Protein AF-A0A8X7NA66-F1 (afdb_monomer)

Radius of gyration: 28.46 Å; Cα contacts (8 Å, |Δi|>4): 243; chains: 1; bounding box: 72×47×91 Å

Nearest PDB structures (foldseek):
  6r1j-assembly1_J-2  TM=1.596E-01  e=9.592E+00  Aeromonas hydrophila J-1

Foldseek 3Di:
DDDDDDDPPPPPPPPVLLPDDLVVLLDPDQLVPDDPVVNVSNLVNQCVLCLVLLVLLVVLVVPPDPLSVVARDDDQLSVQSNVCVVVVHHDPSNVVVSVVLSCLSSVCPVNLQVLLVVQLVLLVVLLVVLVVCCVVPPFQPQPPPCRVVLVVLSVSLSVNSVLSNPASDSSLVSVVVCCVPVVPDDDPPCDDSDRRCNSSSDSPRSVRSSVVSVVSSVVSVVVCVVRHLVLLVVLLVLVQQCLVCVVPPVSRDDDVVSVVVCVVCPQCVSQVHDRDNDPLSSVLSSCVVVVNDPVVSVVSVD

Solvent-accessible surface area (backbone atoms only — not comparable to full-atom values): 17460 Å² total; per-residue (Å²): 139,82,85,78,80,81,71,89,83,67,82,73,77,61,81,77,80,64,76,72,51,79,67,63,59,49,38,92,65,59,54,88,78,44,58,71,68,60,38,48,52,52,52,49,49,57,48,60,65,33,48,60,55,38,46,51,48,58,54,45,67,70,70,72,45,90,65,33,81,74,69,59,80,74,46,71,54,40,52,39,46,49,53,22,62,77,66,77,45,86,49,73,66,39,56,51,41,50,48,52,51,48,51,50,39,59,72,44,28,72,58,32,38,50,40,34,53,53,36,18,54,50,25,41,50,56,39,51,52,52,52,55,44,49,73,80,53,72,70,65,90,59,48,65,93,52,38,70,61,53,51,49,50,52,52,54,48,49,49,44,26,47,44,46,39,73,43,82,28,58,64,58,59,53,50,58,46,51,44,67,74,68,65,61,78,72,65,98,78,65,80,65,86,73,83,64,47,50,42,37,62,28,45,67,49,29,49,54,50,43,54,51,52,52,50,52,51,49,54,51,50,51,54,50,58,77,39,38,66,62,61,56,53,51,51,50,51,50,54,47,43,43,69,78,26,61,90,37,79,91,68,34,82,86,54,66,69,58,55,50,47,32,69,73,65,32,53,34,60,72,32,62,57,58,68,59,88,45,73,65,46,36,53,53,27,50,41,52,63,70,65,53,53,73,69,62,57,50,63,74,72,108

Sequence (302 aa):
MLRTDPDPKSRHIPADMYDFRLEDIDSPVDPYQLPVQQRWELTRNLIDDVYIQYMLINMGSYDGYEGADMTMEYDELAKTWASDALNEHTSLASVFCAQIFVDINFTLRNTVQRCAADLRVAAARMKASMEARAQIEPGPTNWGVDAADQEEKARLFLRDLTHRATEDDVINVYYRHVRKTTNLYLDKDGHTDEKRTLMLRSPVLCGVVLFRLQFIYRDFSLTVANNWDTLYFNGHLYHLCQLLYGNDPDLRPEWRDVDLLFDLVGKENFFGGRIPETAQDSHVNLLQVMNANAATLHAVRT

Mean predicted aligned error: 11.64 Å

Structure (mmCIF, N/CA/C/O backbone):
data_AF-A0A8X7NA66-F1
#
_entry.id   AF-A0A8X7NA66-F1
#
loop_
_atom_site.group_PDB
_atom_site.id
_atom_site.type_symbol
_atom_site.label_atom_id
_atom_site.label_alt_id
_atom_site.label_comp_id
_atom_site.label_asym_id
_atom_site.label_entity_id
_atom_site.label_seq_id
_atom_site.pdbx_PDB_ins_code
_atom_site.Cartn_x
_atom_site.Cartn_y
_atom_site.Cartn_z
_atom_site.occupancy
_atom_site.B_iso_or_equiv
_atom_site.auth_seq_id
_atom_site.auth_comp_id
_atom_site.auth_asym_id
_atom_site.auth_atom_id
_atom_site.pdbx_PDB_model_num
ATOM 1 N N . MET A 1 1 ? 44.081 22.361 -44.765 1.00 39.44 1 MET A N 1
ATOM 2 C CA . MET A 1 1 ? 42.900 21.488 -44.938 1.00 39.44 1 MET A CA 1
ATOM 3 C C . MET A 1 1 ? 42.242 21.352 -43.576 1.00 39.44 1 MET A C 1
ATOM 5 O O . MET A 1 1 ? 42.692 20.558 -42.765 1.00 39.44 1 MET A O 1
ATOM 9 N N . LEU A 1 2 ? 41.294 22.241 -43.283 1.00 30.55 2 LEU A N 1
ATOM 10 C CA . LEU A 1 2 ? 40.597 22.321 -41.999 1.00 30.55 2 LEU A CA 1
ATOM 11 C C . LEU A 1 2 ? 39.366 21.409 -42.060 1.00 30.55 2 LEU A C 1
ATOM 13 O O . LEU A 1 2 ? 38.551 21.553 -42.969 1.00 30.55 2 LEU A O 1
ATOM 17 N N . ARG A 1 3 ? 39.271 20.456 -41.126 1.00 34.75 3 ARG A N 1
ATOM 18 C CA . ARG A 1 3 ? 38.055 19.675 -40.866 1.00 34.75 3 ARG A CA 1
ATOM 19 C C . ARG A 1 3 ? 37.018 20.615 -40.257 1.00 34.75 3 ARG A C 1
ATOM 21 O O . ARG A 1 3 ? 37.278 21.214 -39.222 1.00 34.75 3 ARG A O 1
ATOM 28 N N . THR A 1 4 ? 35.876 20.742 -40.914 1.00 34.81 4 THR A N 1
ATOM 29 C CA . THR A 1 4 ? 34.668 21.353 -40.360 1.00 34.81 4 THR A CA 1
ATOM 30 C C . THR A 1 4 ? 33.955 20.326 -39.485 1.00 34.81 4 THR A C 1
ATOM 32 O O . THR A 1 4 ? 33.680 19.220 -39.956 1.00 34.81 4 THR A O 1
ATOM 35 N N . ASP A 1 5 ? 33.683 20.683 -38.230 1.00 36.31 5 ASP A N 1
ATOM 36 C CA . ASP A 1 5 ? 32.821 19.919 -37.322 1.00 36.31 5 ASP A CA 1
ATOM 37 C C . ASP A 1 5 ? 31.396 19.780 -37.888 1.00 36.31 5 ASP A C 1
ATOM 39 O O . ASP A 1 5 ? 30.918 20.693 -38.571 1.00 36.31 5 ASP A O 1
ATOM 43 N N . PRO A 1 6 ? 30.696 18.660 -37.624 1.00 38.16 6 PRO A N 1
ATOM 44 C CA . PRO A 1 6 ? 29.314 18.497 -38.046 1.00 38.16 6 PRO A CA 1
ATOM 45 C C . PRO A 1 6 ? 28.368 19.338 -37.173 1.00 38.16 6 PRO A C 1
ATOM 47 O O . PRO A 1 6 ? 28.484 19.382 -35.950 1.00 38.16 6 PRO A O 1
ATOM 50 N N . ASP A 1 7 ? 27.418 19.995 -37.840 1.00 35.62 7 ASP A N 1
ATOM 51 C CA . ASP A 1 7 ? 26.373 20.850 -37.271 1.00 35.62 7 ASP A CA 1
ATOM 52 C C . ASP A 1 7 ? 25.553 20.117 -36.179 1.00 35.62 7 ASP A C 1
ATOM 54 O O . ASP A 1 7 ? 24.964 19.062 -36.458 1.00 35.62 7 ASP A O 1
ATOM 58 N N . PRO A 1 8 ? 25.463 20.661 -34.946 1.00 33.78 8 PRO A N 1
ATOM 59 C CA . PRO A 1 8 ? 24.748 20.043 -33.828 1.00 33.78 8 PRO A CA 1
ATOM 60 C C . PRO A 1 8 ? 23.221 19.968 -34.013 1.00 33.78 8 PRO A C 1
ATOM 62 O O . PRO A 1 8 ? 22.541 19.392 -33.166 1.00 33.78 8 PRO A O 1
ATOM 65 N N . LYS A 1 9 ? 22.657 20.507 -35.104 1.00 36.16 9 LYS A N 1
ATOM 66 C CA . LYS A 1 9 ? 21.203 20.530 -35.356 1.00 36.16 9 LYS A CA 1
ATOM 67 C C . LYS A 1 9 ? 20.651 19.394 -36.226 1.00 36.16 9 LYS A C 1
ATOM 69 O O . LYS A 1 9 ? 19.458 19.389 -36.503 1.00 36.16 9 LYS A O 1
ATOM 74 N N . SER A 1 10 ? 21.464 18.418 -36.636 1.00 34.69 10 SER A N 1
ATOM 75 C CA . SER A 1 10 ? 21.015 17.342 -37.547 1.00 34.69 10 SER A CA 1
ATOM 76 C C . SER A 1 10 ? 20.735 15.980 -36.899 1.00 34.69 10 SER A C 1
ATOM 78 O O . SER A 1 10 ? 20.504 15.003 -37.609 1.00 34.69 10 SER A O 1
ATOM 80 N N . ARG A 1 11 ? 20.673 15.880 -35.565 1.00 35.19 11 ARG A N 1
ATOM 81 C CA . ARG A 1 11 ? 20.175 14.661 -34.901 1.00 35.19 11 ARG A CA 1
ATOM 82 C C . ARG A 1 11 ? 18.644 14.618 -34.926 1.00 35.19 11 ARG A C 1
ATOM 84 O O . ARG A 1 11 ? 17.995 14.699 -33.891 1.00 35.19 11 ARG A O 1
ATOM 91 N N . HIS A 1 12 ? 18.062 14.499 -36.114 1.00 31.78 12 HIS A N 1
ATOM 92 C CA . HIS A 1 12 ? 16.748 13.878 -36.227 1.00 31.78 12 HIS A CA 1
ATOM 93 C C . HIS A 1 12 ? 16.954 12.380 -36.041 1.00 31.78 12 HIS A C 1
ATOM 95 O O . HIS A 1 12 ? 17.524 11.714 -36.903 1.00 31.78 12 HIS A O 1
ATOM 101 N N . ILE A 1 13 ? 16.551 11.880 -34.873 1.00 33.56 13 ILE A N 1
ATOM 102 C CA . ILE A 1 13 ? 16.372 10.448 -34.662 1.00 33.56 13 ILE A CA 1
ATOM 103 C C . ILE A 1 13 ? 15.216 10.045 -35.590 1.00 33.56 13 ILE A C 1
ATOM 105 O O . ILE A 1 13 ? 14.139 10.635 -35.482 1.00 33.56 13 ILE A O 1
ATOM 109 N N . PRO A 1 14 ? 15.436 9.135 -36.549 1.00 29.98 14 PRO A N 1
ATOM 110 C CA . PRO A 1 14 ? 14.394 8.713 -37.474 1.00 29.98 14 PRO A CA 1
ATOM 111 C C . PRO A 1 14 ? 13.208 8.101 -36.707 1.00 29.98 14 PRO A C 1
ATOM 113 O O . PRO A 1 14 ? 13.410 7.307 -35.788 1.00 29.98 14 PRO A O 1
ATOM 116 N N . ALA A 1 15 ? 11.973 8.483 -37.048 1.00 33.09 15 ALA A N 1
ATOM 117 C CA . ALA A 1 15 ? 10.758 8.010 -36.368 1.00 33.09 15 ALA A CA 1
ATOM 118 C C . ALA A 1 15 ? 10.541 6.484 -36.500 1.00 33.09 15 ALA A C 1
ATOM 120 O O . ALA A 1 15 ? 9.838 5.885 -35.695 1.00 33.09 15 ALA A O 1
ATOM 121 N N . ASP A 1 16 ? 11.188 5.850 -37.477 1.00 33.16 16 ASP A N 1
ATOM 122 C CA . ASP A 1 16 ? 11.255 4.402 -37.707 1.00 33.16 16 ASP A CA 1
ATOM 123 C C . ASP A 1 16 ? 12.190 3.659 -36.734 1.00 33.16 16 ASP A C 1
ATOM 125 O O . ASP A 1 16 ? 12.152 2.434 -36.661 1.00 33.16 16 ASP A O 1
ATOM 129 N N . MET A 1 17 ? 12.981 4.370 -35.921 1.00 29.81 17 MET A N 1
ATOM 130 C CA . MET A 1 17 ? 13.791 3.765 -34.853 1.00 29.81 17 MET A CA 1
ATOM 131 C C . MET A 1 17 ? 12.952 3.359 -33.619 1.00 29.81 17 MET A C 1
ATOM 133 O O . MET A 1 17 ? 13.466 2.694 -32.723 1.00 29.81 17 MET A O 1
ATOM 137 N N . TYR A 1 18 ? 11.664 3.730 -33.592 1.00 35.91 18 TYR A N 1
ATOM 138 C CA . TYR A 1 18 ? 10.708 3.509 -32.497 1.00 35.91 18 TYR A CA 1
ATOM 139 C C . TYR A 1 18 ? 9.702 2.368 -32.743 1.00 35.91 18 TYR A C 1
ATOM 141 O O . TYR A 1 18 ? 8.738 2.233 -31.991 1.00 35.91 18 TYR A O 1
ATOM 149 N N . ASP A 1 19 ? 9.884 1.539 -33.777 1.00 36.66 19 ASP A N 1
ATOM 150 C CA . ASP A 1 19 ? 8.842 0.578 -34.187 1.00 36.66 19 ASP A CA 1
ATOM 151 C C . ASP A 1 19 ? 8.902 -0.798 -33.481 1.00 36.66 19 ASP A C 1
ATOM 153 O O . ASP A 1 19 ? 8.146 -1.699 -33.829 1.00 36.66 19 ASP A O 1
ATOM 157 N N . PHE A 1 20 ? 9.755 -0.960 -32.458 1.00 44.78 20 PHE A N 1
ATOM 158 C CA . PHE A 1 20 ? 9.706 -2.098 -31.523 1.00 44.78 20 PHE A CA 1
ATOM 159 C C . PHE A 1 20 ? 9.037 -1.651 -30.218 1.00 44.78 20 PHE A C 1
ATOM 161 O O . PHE A 1 20 ? 9.620 -0.902 -29.427 1.00 44.78 20 PHE A O 1
ATOM 168 N N . ARG A 1 21 ? 7.794 -2.079 -30.004 1.00 57.19 21 ARG A N 1
ATOM 169 C CA . ARG A 1 21 ? 6.940 -1.628 -28.895 1.00 57.19 21 ARG A CA 1
ATOM 170 C C . ARG A 1 21 ? 7.137 -2.529 -27.679 1.00 57.19 21 ARG A C 1
ATOM 172 O O . ARG A 1 21 ? 7.547 -3.675 -27.796 1.00 57.19 21 ARG A O 1
ATOM 179 N N . LEU A 1 22 ? 6.761 -2.056 -26.489 1.00 59.25 22 LEU A N 1
ATOM 180 C CA . LEU A 1 22 ? 6.724 -2.883 -25.266 1.00 59.25 22 LEU A CA 1
ATOM 181 C C . LEU A 1 22 ? 5.916 -4.190 -25.433 1.00 59.25 22 LEU A C 1
ATOM 183 O O . LEU A 1 22 ? 6.131 -5.145 -24.690 1.00 59.25 22 LEU A O 1
ATOM 187 N N . GLU A 1 23 ? 5.012 -4.236 -26.415 1.00 62.47 23 GLU A N 1
ATOM 188 C CA . GLU A 1 23 ? 4.268 -5.425 -26.851 1.00 62.47 23 GLU A CA 1
ATOM 189 C C . GLU A 1 23 ? 5.194 -6.581 -27.282 1.00 62.47 23 GLU A C 1
ATOM 191 O O . GLU A 1 23 ? 4.853 -7.746 -27.082 1.00 62.47 23 GLU A O 1
ATOM 196 N N . ASP A 1 24 ? 6.398 -6.280 -27.779 1.00 66.56 24 ASP A N 1
ATOM 197 C CA . ASP A 1 24 ? 7.382 -7.274 -28.220 1.00 66.56 24 ASP A CA 1
ATOM 198 C C . ASP A 1 24 ? 8.071 -7.993 -27.050 1.00 66.56 24 ASP A C 1
ATOM 200 O O . ASP A 1 24 ? 8.505 -9.136 -27.193 1.00 66.56 24 ASP A O 1
ATOM 204 N N . ILE A 1 25 ? 8.120 -7.373 -25.866 1.00 74.00 25 ILE A N 1
ATOM 205 C CA . ILE A 1 25 ? 8.603 -8.015 -24.627 1.00 74.00 25 ILE A CA 1
ATOM 206 C C . ILE A 1 25 ? 7.572 -9.023 -24.110 1.00 74.00 25 ILE A C 1
ATOM 208 O O . ILE A 1 25 ? 7.925 -10.057 -23.541 1.00 74.00 25 ILE A O 1
ATOM 212 N N . ASP A 1 26 ? 6.290 -8.739 -24.339 1.00 77.56 26 ASP A N 1
ATOM 213 C CA . ASP A 1 26 ? 5.184 -9.619 -23.960 1.00 77.56 26 ASP A CA 1
ATOM 214 C C . ASP A 1 26 ? 4.917 -10.716 -25.010 1.00 77.56 26 ASP A C 1
ATOM 216 O O . ASP A 1 26 ? 3.994 -11.522 -24.855 1.00 77.56 26 ASP A O 1
ATOM 220 N N . SER A 1 27 ? 5.752 -10.784 -26.054 1.00 77.19 27 SER A N 1
ATOM 221 C CA . SER A 1 27 ? 5.744 -11.842 -27.059 1.00 77.19 27 SER A CA 1
ATOM 222 C C . SER A 1 27 ? 5.894 -13.234 -26.421 1.00 77.19 27 SER A C 1
ATOM 224 O O . SER A 1 27 ? 6.615 -13.417 -25.432 1.00 77.19 27 SER A O 1
ATOM 226 N N . PRO A 1 28 ? 5.255 -14.278 -26.990 1.00 72.62 28 PRO A N 1
ATOM 227 C CA . PRO A 1 28 ? 5.440 -15.649 -26.519 1.00 72.62 28 PRO A CA 1
ATOM 228 C C . PRO A 1 28 ? 6.880 -16.153 -26.702 1.00 72.62 28 PRO A C 1
ATOM 230 O O . PRO A 1 28 ? 7.279 -17.105 -26.024 1.00 72.62 28 PRO A O 1
ATOM 233 N N . VAL A 1 29 ? 7.654 -15.528 -27.597 1.00 81.31 29 VAL A N 1
ATOM 234 C CA . VAL A 1 29 ? 9.064 -15.854 -27.823 1.00 81.31 29 VAL A CA 1
ATOM 235 C C . VAL A 1 29 ? 9.893 -15.368 -26.638 1.00 81.31 29 VAL A C 1
ATOM 237 O O . VAL A 1 29 ? 9.809 -14.213 -26.240 1.00 81.31 29 VAL A O 1
ATOM 240 N N . ASP A 1 30 ? 10.694 -16.264 -26.067 1.00 85.62 30 ASP A N 1
ATOM 241 C CA . ASP A 1 30 ? 11.625 -15.930 -24.990 1.00 85.62 30 ASP A CA 1
ATOM 242 C C . ASP A 1 30 ? 12.701 -14.939 -25.496 1.00 85.62 30 ASP A C 1
ATOM 244 O O . ASP A 1 30 ? 13.444 -15.288 -26.424 1.00 85.62 30 ASP A O 1
ATOM 248 N N . PRO A 1 31 ? 12.829 -13.734 -24.896 1.00 87.81 31 PRO A N 1
ATOM 249 C CA . PRO A 1 31 ? 13.826 -12.738 -25.290 1.00 87.81 31 PRO A CA 1
ATOM 250 C C . PRO A 1 31 ? 15.273 -13.249 -25.276 1.00 87.81 31 PRO A C 1
ATOM 252 O O . PRO A 1 31 ? 16.115 -12.746 -26.023 1.00 87.81 31 PRO A O 1
ATOM 255 N N . TYR A 1 32 ? 15.590 -14.270 -24.471 1.00 88.06 32 TYR A N 1
ATOM 256 C CA . TYR A 1 32 ? 16.931 -14.859 -24.435 1.00 88.06 32 TYR A CA 1
ATOM 257 C C . TYR A 1 32 ? 17.237 -15.773 -25.629 1.00 88.06 32 TYR A C 1
ATOM 259 O O . TYR A 1 32 ? 18.410 -16.058 -25.872 1.00 88.06 32 TYR A O 1
ATOM 267 N N . GLN A 1 33 ? 16.220 -16.192 -26.390 1.00 89.38 33 GLN A N 1
ATOM 268 C CA . GLN A 1 33 ? 16.374 -16.966 -27.630 1.00 89.38 33 GLN A CA 1
ATOM 269 C C . GLN A 1 33 ? 16.571 -16.076 -28.864 1.00 89.38 33 GLN A C 1
ATOM 271 O O . GLN A 1 33 ? 16.888 -16.575 -29.946 1.00 89.38 33 GLN A O 1
ATOM 276 N N . LEU A 1 34 ? 16.376 -14.762 -28.724 1.00 88.69 34 LEU A N 1
ATOM 277 C CA . LEU A 1 34 ? 16.528 -13.819 -29.823 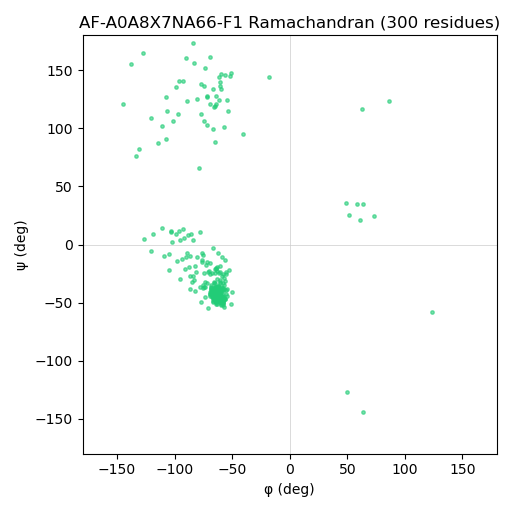1.00 88.69 34 LEU A CA 1
ATOM 278 C C . LEU A 1 34 ? 18.009 -13.589 -30.174 1.00 88.69 34 LEU A C 1
ATOM 280 O O . LEU A 1 34 ? 18.884 -13.652 -29.302 1.00 88.69 34 LEU A O 1
ATOM 284 N N . PRO A 1 35 ? 18.313 -13.253 -31.443 1.00 93.12 35 PRO A N 1
ATOM 285 C CA . PRO A 1 35 ? 19.623 -12.755 -31.833 1.00 93.12 35 PRO A CA 1
ATOM 286 C C . PRO A 1 35 ? 20.063 -11.577 -30.959 1.00 93.12 35 PRO A C 1
ATOM 288 O O . PRO A 1 35 ? 19.256 -10.721 -30.597 1.00 93.12 35 PRO A O 1
ATOM 291 N N . VAL A 1 36 ? 21.369 -11.489 -30.687 1.00 91.12 36 VAL A N 1
ATOM 292 C CA . VAL A 1 36 ? 21.959 -10.456 -29.813 1.00 91.12 36 VAL A CA 1
ATOM 293 C C . VAL A 1 36 ? 21.505 -9.044 -30.185 1.00 91.12 36 VAL A C 1
ATOM 295 O O . VAL A 1 36 ? 21.208 -8.257 -29.293 1.00 91.12 36 VAL A O 1
ATOM 298 N N . GLN A 1 37 ? 21.420 -8.736 -31.481 1.00 89.94 37 GLN A N 1
ATOM 299 C CA . GLN A 1 37 ? 21.002 -7.421 -31.958 1.00 89.94 37 GLN A CA 1
ATOM 300 C C . GLN A 1 37 ? 19.545 -7.097 -31.590 1.00 89.94 37 GLN A C 1
ATOM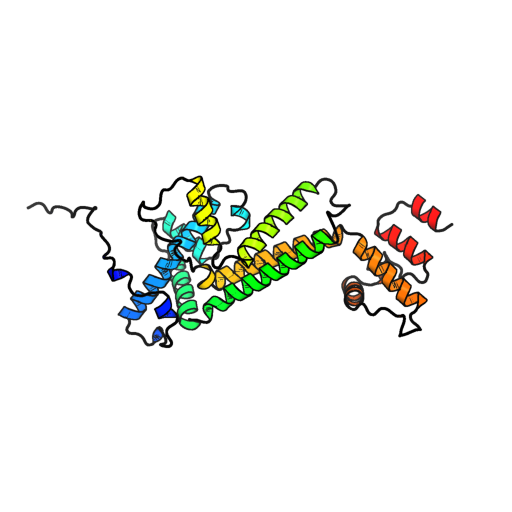 302 O O . GLN A 1 37 ? 19.288 -6.031 -31.045 1.00 89.94 37 GLN A O 1
ATOM 307 N N . GLN A 1 38 ? 18.623 -8.040 -31.794 1.00 87.62 38 GLN A N 1
ATOM 308 C CA . GLN A 1 38 ? 17.209 -7.863 -31.440 1.00 87.62 38 GLN A CA 1
ATOM 309 C C . GLN A 1 38 ? 17.024 -7.774 -29.924 1.00 87.62 38 GLN A C 1
ATOM 311 O O . GLN A 1 38 ? 16.295 -6.924 -29.426 1.00 87.62 38 GLN A O 1
ATOM 316 N N . ARG A 1 39 ? 17.741 -8.610 -29.162 1.00 89.19 39 ARG A N 1
ATOM 317 C CA . ARG A 1 39 ? 17.710 -8.548 -27.697 1.00 89.19 39 ARG A CA 1
ATOM 318 C C . ARG A 1 39 ? 18.226 -7.205 -27.175 1.00 89.19 39 ARG A C 1
ATOM 320 O O . ARG A 1 39 ? 17.659 -6.662 -26.236 1.00 89.19 39 ARG A O 1
ATOM 327 N N . TRP A 1 40 ? 19.282 -6.668 -27.786 1.00 89.56 40 TRP A N 1
ATOM 328 C CA . TRP A 1 40 ? 19.820 -5.353 -27.444 1.00 89.56 40 TRP A CA 1
ATOM 329 C C . TRP A 1 40 ? 18.825 -4.222 -27.730 1.00 89.56 40 TRP A C 1
ATOM 331 O O . TRP A 1 40 ? 18.672 -3.326 -26.904 1.00 89.56 40 TRP A O 1
ATOM 341 N N . GLU A 1 41 ? 18.129 -4.277 -28.865 1.00 88.62 41 GLU A N 1
ATOM 342 C CA . GLU A 1 41 ? 17.074 -3.318 -29.211 1.00 88.62 41 GLU A CA 1
ATOM 343 C C . GLU A 1 41 ? 15.920 -3.368 -28.198 1.00 88.62 41 GLU A C 1
ATOM 345 O O . GLU A 1 41 ? 15.530 -2.327 -27.675 1.00 88.62 41 GLU A O 1
ATOM 350 N N . LEU A 1 42 ? 15.463 -4.564 -27.806 1.00 87.81 42 LEU A N 1
ATOM 351 C CA . LEU A 1 42 ? 14.451 -4.723 -26.753 1.00 87.81 42 LEU A CA 1
ATOM 352 C C . LEU A 1 42 ? 14.904 -4.156 -25.404 1.00 87.81 42 LEU A C 1
ATOM 354 O O . LEU A 1 42 ? 14.140 -3.465 -24.734 1.00 87.81 42 LEU A O 1
ATOM 358 N N . THR A 1 43 ? 16.145 -4.438 -24.997 1.00 90.94 43 THR A N 1
ATOM 359 C CA . THR A 1 43 ? 16.715 -3.897 -23.757 1.00 90.94 43 THR A CA 1
ATOM 360 C C . THR A 1 43 ? 16.756 -2.373 -23.786 1.00 90.94 43 THR A C 1
ATOM 362 O O . THR A 1 43 ? 16.362 -1.741 -22.808 1.00 90.94 43 THR A O 1
ATOM 365 N N . ARG A 1 44 ? 17.201 -1.783 -24.901 1.00 89.31 44 ARG A N 1
ATOM 366 C CA . ARG A 1 44 ? 17.233 -0.330 -25.070 1.00 89.31 44 ARG A CA 1
ATOM 367 C C . ARG A 1 44 ? 15.835 0.264 -24.941 1.00 89.31 44 ARG A C 1
ATOM 369 O O . ARG A 1 44 ? 15.651 1.146 -24.117 1.00 89.31 44 ARG A O 1
ATOM 376 N N . ASN A 1 45 ? 14.859 -0.257 -25.682 1.00 86.19 45 ASN A N 1
ATOM 377 C CA . ASN A 1 45 ? 13.500 0.288 -25.682 1.00 86.19 45 ASN A CA 1
ATOM 378 C C . ASN A 1 45 ? 12.850 0.193 -24.298 1.00 86.19 45 ASN A C 1
ATOM 380 O O . ASN A 1 45 ? 12.186 1.126 -23.857 1.00 86.19 45 ASN A O 1
ATOM 384 N N . LEU A 1 46 ? 13.084 -0.915 -23.588 1.00 87.94 46 LEU A N 1
ATOM 385 C CA . LEU A 1 46 ? 12.610 -1.093 -22.221 1.00 87.94 46 LEU A CA 1
ATOM 386 C C . LEU A 1 46 ? 13.222 -0.063 -21.259 1.00 87.94 46 LEU A C 1
ATOM 388 O O . LEU A 1 46 ? 12.503 0.498 -20.436 1.00 87.94 46 LEU A O 1
ATOM 392 N N . ILE A 1 47 ? 14.535 0.170 -21.339 1.00 89.06 47 ILE A N 1
ATOM 393 C CA . ILE A 1 47 ? 15.227 1.150 -20.491 1.00 89.06 47 ILE A CA 1
ATOM 394 C C . ILE A 1 47 ? 14.772 2.570 -20.836 1.00 89.06 47 ILE A C 1
ATOM 396 O O . ILE A 1 47 ? 14.434 3.323 -19.926 1.00 89.06 47 ILE A O 1
ATOM 400 N N . ASP A 1 48 ? 14.724 2.921 -22.121 1.00 84.62 48 ASP A N 1
ATOM 401 C CA . ASP A 1 48 ? 14.353 4.258 -22.590 1.00 84.62 48 ASP A CA 1
ATOM 402 C C . ASP A 1 48 ? 12.923 4.630 -22.162 1.00 84.62 48 ASP A C 1
ATOM 404 O O . ASP A 1 48 ? 12.698 5.764 -21.731 1.00 84.62 48 ASP A O 1
ATOM 408 N N . ASP A 1 49 ? 11.982 3.672 -22.184 1.00 80.81 49 ASP A N 1
ATOM 409 C CA . ASP A 1 49 ? 10.602 3.890 -21.729 1.00 80.81 49 ASP A CA 1
ATOM 410 C C . ASP A 1 49 ? 10.555 4.339 -20.263 1.00 80.81 49 ASP A C 1
ATOM 412 O O . ASP A 1 49 ? 9.912 5.338 -19.928 1.00 80.81 49 ASP A O 1
ATOM 416 N N . VAL A 1 50 ? 11.265 3.643 -19.370 1.00 83.75 50 VAL A N 1
ATOM 417 C CA . VAL A 1 50 ? 11.175 3.900 -17.924 1.00 83.75 50 VAL A CA 1
ATOM 418 C C . VAL A 1 50 ? 12.181 4.923 -17.405 1.00 83.75 50 VAL A C 1
ATOM 420 O O . VAL A 1 50 ? 11.949 5.510 -16.348 1.00 83.75 50 VAL A O 1
ATOM 423 N N . TYR A 1 51 ? 13.279 5.176 -18.119 1.00 82.88 51 TYR A N 1
ATOM 424 C CA . TYR A 1 51 ? 14.349 6.068 -17.666 1.00 82.88 51 TYR A CA 1
ATOM 425 C C . TYR A 1 51 ? 13.834 7.486 -17.406 1.00 82.88 51 TYR A C 1
ATOM 427 O O . TYR A 1 51 ? 14.025 8.033 -16.319 1.00 82.88 51 TYR A O 1
ATOM 435 N N . ILE A 1 52 ? 13.093 8.058 -18.362 1.00 77.38 52 ILE A N 1
ATOM 436 C CA . ILE A 1 52 ? 12.483 9.389 -18.210 1.00 77.38 52 ILE A CA 1
ATOM 437 C C . ILE A 1 52 ? 11.486 9.395 -17.044 1.00 77.38 52 ILE A C 1
ATOM 439 O O . ILE A 1 52 ? 11.401 10.371 -16.302 1.00 77.38 52 ILE A O 1
ATOM 443 N N . GLN A 1 53 ? 10.750 8.301 -16.845 1.00 80.44 53 GLN A N 1
ATOM 444 C CA . GLN A 1 53 ? 9.759 8.185 -15.775 1.00 80.44 53 GLN A CA 1
ATOM 445 C C . GLN A 1 53 ? 10.433 8.166 -14.392 1.00 80.44 53 GLN A C 1
ATOM 447 O O . GLN A 1 53 ? 9.999 8.891 -13.498 1.00 80.44 53 GLN A O 1
ATOM 452 N N . TYR A 1 54 ? 11.547 7.446 -14.234 1.00 80.62 54 TYR A N 1
ATOM 453 C CA . TYR A 1 54 ? 12.374 7.498 -13.024 1.00 80.62 54 TYR A CA 1
ATOM 454 C C . TYR A 1 54 ? 13.011 8.876 -12.798 1.00 80.62 54 TYR A C 1
ATOM 456 O O . TYR A 1 54 ? 13.098 9.333 -11.656 1.00 80.62 54 TYR A O 1
ATOM 464 N N . MET A 1 55 ? 13.421 9.582 -13.857 1.00 75.50 55 MET A N 1
ATOM 465 C CA . MET A 1 55 ? 13.900 10.965 -13.725 1.00 75.50 55 MET A CA 1
ATOM 466 C C . MET A 1 55 ? 12.795 11.906 -13.242 1.00 75.50 55 MET A C 1
ATOM 468 O O . MET A 1 55 ? 13.047 12.757 -12.392 1.00 75.50 55 MET A O 1
ATOM 472 N N . LEU A 1 56 ? 11.559 11.734 -13.721 1.00 73.38 56 LEU A N 1
ATOM 473 C CA . LEU A 1 56 ? 10.412 12.519 -13.258 1.00 73.38 56 LEU A CA 1
ATOM 474 C C . LEU A 1 56 ? 10.116 12.287 -11.769 1.00 73.38 56 LEU A C 1
ATOM 476 O O . LEU A 1 56 ? 9.817 13.257 -11.074 1.00 73.38 56 LEU A O 1
ATOM 480 N N . ILE A 1 57 ? 10.265 11.052 -11.266 1.00 71.44 57 ILE A N 1
ATOM 481 C CA . ILE A 1 57 ? 10.177 10.769 -9.820 1.00 71.44 57 ILE A CA 1
ATOM 482 C C . ILE A 1 57 ? 11.204 11.605 -9.047 1.00 71.44 57 ILE A C 1
ATOM 484 O O . ILE A 1 57 ? 10.872 12.248 -8.055 1.00 71.44 57 ILE A O 1
ATOM 488 N N . ASN A 1 58 ? 12.448 11.643 -9.524 1.00 66.19 58 ASN A N 1
ATOM 489 C CA . ASN A 1 58 ? 13.519 12.386 -8.861 1.00 66.19 58 ASN A CA 1
ATOM 490 C C . ASN A 1 58 ? 13.333 13.909 -8.932 1.00 66.19 58 ASN A C 1
ATOM 492 O O . ASN A 1 58 ? 13.551 14.599 -7.938 1.00 66.19 58 ASN A O 1
ATOM 496 N N . MET A 1 59 ? 12.896 14.453 -10.071 1.00 61.31 59 MET A N 1
ATOM 497 C CA . MET A 1 59 ? 12.717 15.902 -10.215 1.00 61.31 59 MET A CA 1
ATOM 498 C C . MET A 1 59 ? 11.566 16.445 -9.363 1.00 61.31 59 MET A C 1
ATOM 500 O O . MET A 1 59 ? 11.671 17.540 -8.816 1.00 61.31 59 MET A O 1
ATOM 504 N N . GLY A 1 60 ? 10.482 15.690 -9.176 1.00 56.12 60 GLY A N 1
ATOM 505 C CA . GLY A 1 60 ? 9.357 16.191 -8.382 1.00 56.12 60 GLY A CA 1
ATOM 506 C C . GLY A 1 60 ? 9.550 16.193 -6.881 1.00 56.12 60 GLY A C 1
ATOM 507 O O . GLY A 1 60 ? 8.797 16.872 -6.191 1.00 56.12 60 GLY A O 1
ATOM 508 N N . SER A 1 61 ? 10.575 15.509 -6.382 1.00 52.50 61 SER A N 1
ATOM 509 C CA . SER A 1 61 ? 11.020 15.658 -4.998 1.00 52.50 61 SER A CA 1
ATOM 510 C C . SER A 1 61 ? 11.739 16.982 -4.743 1.00 52.50 61 SER A C 1
ATOM 512 O O . SER A 1 61 ? 11.869 17.375 -3.587 1.00 52.50 61 SER A O 1
ATOM 514 N N . TYR A 1 62 ? 12.205 17.667 -5.792 1.00 45.31 62 TYR A N 1
ATOM 515 C CA . TYR A 1 62 ? 12.921 18.938 -5.681 1.00 45.31 62 TYR A CA 1
ATOM 516 C C . TYR A 1 62 ? 11.981 20.156 -5.636 1.00 45.31 62 TYR A C 1
ATOM 518 O O . TYR A 1 62 ? 12.320 21.165 -5.024 1.00 45.31 62 TYR A O 1
ATOM 526 N N . ASP A 1 63 ? 10.786 20.053 -6.227 1.00 45.88 63 ASP A N 1
ATOM 527 C CA . ASP A 1 63 ? 9.865 21.186 -6.432 1.00 45.88 63 ASP A CA 1
ATOM 528 C C . ASP A 1 63 ? 8.932 21.499 -5.242 1.00 45.88 63 ASP A C 1
ATOM 530 O O . ASP A 1 63 ? 8.020 22.317 -5.364 1.00 45.88 63 ASP A O 1
ATOM 534 N N . GLY A 1 64 ? 9.138 20.880 -4.072 1.00 45.47 64 GLY A N 1
ATOM 535 C CA . GLY A 1 64 ? 8.460 21.280 -2.828 1.00 45.47 64 GLY A CA 1
ATOM 536 C C . GLY A 1 64 ? 6.928 21.186 -2.854 1.00 45.47 64 GLY A C 1
ATOM 537 O O . GLY A 1 64 ? 6.254 21.848 -2.066 1.00 45.47 64 GLY A O 1
ATOM 538 N N . TYR A 1 65 ? 6.350 20.387 -3.755 1.00 49.53 65 TYR A N 1
ATOM 539 C CA . TYR A 1 65 ? 4.913 20.135 -3.756 1.00 49.53 65 TYR A CA 1
ATOM 540 C C . TYR A 1 65 ? 4.553 19.363 -2.478 1.00 49.53 65 TYR A C 1
ATOM 542 O O . TYR A 1 65 ? 4.992 18.231 -2.300 1.00 49.53 65 TYR A O 1
ATOM 550 N N . GLU A 1 66 ? 3.705 19.934 -1.615 1.00 43.97 66 GLU A N 1
ATOM 551 C CA . GLU A 1 66 ? 3.214 19.296 -0.372 1.00 43.97 66 GLU A CA 1
ATOM 552 C C . GLU A 1 66 ? 2.518 17.940 -0.617 1.00 43.97 66 GLU A C 1
ATOM 554 O O . GLU A 1 66 ? 2.270 17.172 0.309 1.00 43.97 66 GLU A O 1
ATOM 559 N N . GLY A 1 67 ? 2.189 17.610 -1.873 1.00 41.94 67 GLY A N 1
ATOM 560 C CA . GLY A 1 67 ? 1.741 16.275 -2.258 1.00 41.94 67 GLY A CA 1
ATOM 561 C C . GLY A 1 67 ? 2.792 15.342 -2.850 1.00 41.94 67 GLY A C 1
ATOM 562 O O . GLY A 1 67 ? 2.508 14.152 -2.917 1.00 41.94 67 GLY A O 1
ATOM 563 N N . ALA A 1 68 ? 3.965 15.838 -3.253 1.00 42.12 68 ALA A N 1
ATOM 564 C CA . ALA A 1 68 ? 5.031 15.041 -3.861 1.00 42.12 68 ALA A CA 1
ATOM 565 C C . ALA A 1 68 ? 5.764 14.202 -2.814 1.00 42.12 68 ALA A C 1
ATOM 567 O O . ALA A 1 68 ? 6.088 13.050 -3.089 1.00 42.12 68 ALA A O 1
ATOM 568 N N . ASP A 1 69 ? 5.920 14.731 -1.600 1.00 47.94 69 ASP A N 1
ATOM 569 C CA . ASP A 1 69 ? 6.589 14.040 -0.489 1.00 47.94 69 ASP A CA 1
ATOM 570 C C . ASP A 1 69 ? 5.850 12.750 -0.066 1.00 47.94 69 ASP A C 1
ATOM 572 O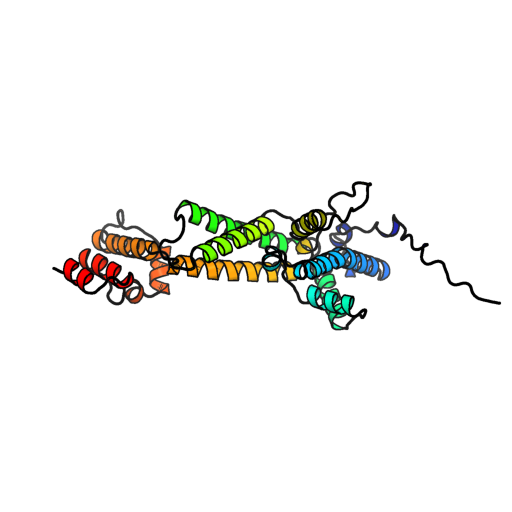 O . ASP A 1 69 ? 6.427 11.803 0.461 1.00 47.94 69 ASP A O 1
ATOM 576 N N . MET A 1 70 ? 4.550 12.668 -0.374 1.00 47.50 70 MET A N 1
ATOM 577 C CA . MET A 1 70 ? 3.719 11.498 -0.085 1.00 47.50 70 MET A CA 1
ATOM 578 C C . MET A 1 70 ? 3.631 10.489 -1.241 1.00 47.50 70 MET A C 1
ATOM 580 O O . MET A 1 70 ? 3.148 9.389 -0.998 1.00 47.50 70 MET A O 1
ATOM 584 N N . THR A 1 71 ? 4.066 10.831 -2.460 1.00 50.12 71 THR A N 1
ATOM 585 C CA . THR A 1 71 ? 3.883 10.001 -3.677 1.00 50.12 71 THR A CA 1
ATOM 586 C C . THR A 1 71 ? 5.179 9.582 -4.375 1.00 50.12 71 THR A C 1
ATOM 588 O O . THR A 1 71 ? 5.112 8.850 -5.360 1.00 50.12 71 THR A O 1
ATOM 591 N N . MET A 1 72 ? 6.341 10.069 -3.933 1.00 60.56 72 MET A N 1
ATOM 592 C CA . MET A 1 72 ? 7.617 9.843 -4.620 1.00 60.56 72 MET A CA 1
ATOM 593 C C . MET A 1 72 ? 8.484 8.859 -3.838 1.00 60.56 72 MET A C 1
ATOM 595 O O . MET A 1 72 ? 9.253 9.240 -2.958 1.00 60.56 72 MET A O 1
ATOM 599 N N . GLU A 1 73 ? 8.348 7.571 -4.140 1.00 69.50 73 GLU A N 1
ATOM 600 C CA . GLU A 1 73 ? 9.216 6.530 -3.597 1.00 69.50 73 GLU A CA 1
ATOM 601 C C . GLU A 1 73 ? 10.347 6.186 -4.562 1.00 69.50 73 GLU A C 1
ATOM 603 O O . GLU A 1 73 ? 10.154 6.061 -5.772 1.00 69.50 73 GLU A O 1
ATOM 608 N N . TYR A 1 74 ? 11.529 5.969 -3.991 1.00 72.81 74 TYR A N 1
ATOM 609 C CA . TYR A 1 74 ? 12.709 5.559 -4.731 1.00 72.81 74 TYR A CA 1
ATOM 610 C C . TYR A 1 74 ? 13.042 4.102 -4.451 1.00 72.81 74 TYR A C 1
ATOM 612 O O . TYR A 1 74 ? 13.261 3.718 -3.298 1.00 72.81 74 TYR A O 1
ATOM 620 N N . ASP A 1 75 ? 13.176 3.318 -5.511 1.00 82.00 75 ASP A N 1
ATOM 621 C CA . ASP A 1 75 ? 14.012 2.127 -5.466 1.00 82.00 75 ASP A CA 1
ATOM 622 C C . ASP A 1 75 ? 15.482 2.501 -5.740 1.00 82.00 75 ASP A C 1
ATOM 624 O O . ASP A 1 75 ? 15.825 3.649 -6.043 1.00 82.00 75 ASP A O 1
ATOM 628 N N . GLU A 1 76 ? 16.384 1.533 -5.594 1.00 83.31 76 GLU A N 1
ATOM 629 C CA . GLU A 1 76 ? 17.812 1.767 -5.834 1.00 83.31 76 GLU A CA 1
ATOM 630 C C . GLU A 1 76 ? 18.113 2.097 -7.305 1.00 83.31 76 GLU A C 1
ATOM 632 O O . GLU A 1 76 ? 19.083 2.803 -7.581 1.00 83.31 76 GLU A O 1
ATOM 637 N N . LEU A 1 77 ? 17.264 1.672 -8.249 1.00 85.81 77 LEU A N 1
ATOM 638 C CA . LEU A 1 77 ? 17.403 2.018 -9.665 1.00 85.81 77 LEU A CA 1
ATOM 639 C C . LEU A 1 77 ? 17.163 3.519 -9.876 1.00 85.81 77 LEU A C 1
ATOM 641 O O . LEU A 1 77 ? 18.007 4.196 -10.461 1.00 85.81 77 LEU A O 1
ATOM 645 N N . ALA A 1 78 ? 16.074 4.051 -9.315 1.00 83.38 78 ALA A N 1
ATOM 646 C CA . ALA A 1 78 ? 15.732 5.467 -9.349 1.00 83.38 78 ALA A CA 1
ATOM 647 C C . ALA A 1 78 ? 16.852 6.342 -8.773 1.00 83.38 78 ALA A C 1
ATOM 649 O O . ALA A 1 78 ? 17.228 7.342 -9.386 1.00 83.38 78 ALA A O 1
ATOM 650 N N . LYS A 1 79 ? 17.394 5.956 -7.607 1.00 82.44 79 LYS A N 1
ATOM 651 C CA . LYS A 1 79 ? 18.473 6.697 -6.931 1.00 82.44 79 LYS A CA 1
ATOM 652 C C . LYS A 1 79 ? 19.756 6.683 -7.748 1.00 82.44 79 LYS A C 1
ATOM 654 O O . LYS A 1 79 ? 20.382 7.725 -7.941 1.00 82.44 79 LYS A O 1
ATOM 659 N N . THR A 1 80 ? 20.150 5.499 -8.212 1.00 86.69 80 THR A N 1
ATOM 660 C CA . THR A 1 80 ? 21.427 5.320 -8.904 1.00 86.69 80 THR A CA 1
ATOM 661 C C . THR A 1 80 ? 21.405 6.037 -10.248 1.00 86.69 80 THR A C 1
ATOM 663 O O . THR A 1 80 ? 22.329 6.782 -10.550 1.00 86.69 80 THR A O 1
ATOM 666 N N . TRP A 1 81 ? 20.324 5.904 -11.022 1.00 86.25 81 TRP A N 1
ATOM 667 C CA . TRP A 1 81 ? 20.192 6.601 -12.301 1.00 86.25 81 TRP A CA 1
ATOM 668 C C . TRP A 1 81 ? 20.153 8.118 -12.154 1.00 86.25 81 TRP A C 1
ATOM 670 O O . TRP A 1 81 ? 20.744 8.812 -12.975 1.00 86.25 81 TRP A O 1
ATOM 680 N N . ALA A 1 82 ? 19.503 8.652 -11.118 1.00 82.06 82 ALA A N 1
ATOM 681 C CA . ALA A 1 82 ? 19.503 10.096 -10.898 1.00 82.06 82 ALA A CA 1
ATOM 682 C C . ALA A 1 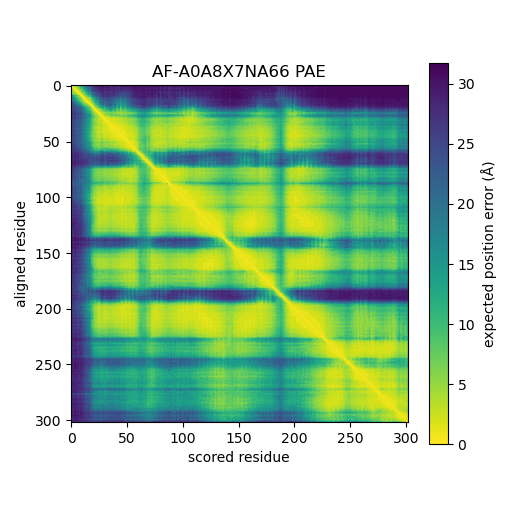82 ? 20.881 10.616 -10.493 1.00 82.06 82 ALA A C 1
ATOM 684 O O . ALA A 1 82 ? 21.318 11.654 -10.988 1.00 82.06 82 ALA A O 1
ATOM 685 N N . SER A 1 83 ? 21.587 9.883 -9.629 1.00 83.50 83 SER A N 1
ATOM 686 C CA . SER A 1 83 ? 22.959 10.220 -9.247 1.00 83.50 83 SER A CA 1
ATOM 687 C C . SER A 1 83 ? 23.899 10.209 -10.454 1.00 83.50 83 SER A C 1
ATOM 689 O O . SER A 1 83 ? 24.662 11.153 -10.652 1.00 83.50 83 SER A O 1
ATOM 691 N N . ASP A 1 84 ? 23.809 9.177 -11.287 1.00 87.94 84 ASP A N 1
ATOM 692 C CA . ASP A 1 84 ? 24.579 9.036 -12.521 1.00 87.94 84 ASP A CA 1
ATOM 693 C C . ASP A 1 84 ? 24.284 10.176 -13.511 1.00 87.94 84 ASP A C 1
ATOM 695 O O . ASP A 1 84 ? 25.211 10.805 -14.027 1.00 87.94 84 ASP A O 1
ATOM 699 N N . ALA A 1 85 ? 23.001 10.497 -13.720 1.00 82.88 85 ALA A N 1
ATOM 700 C CA . ALA A 1 85 ? 22.562 11.572 -14.607 1.00 82.88 85 ALA A CA 1
ATOM 701 C C . ALA A 1 85 ? 23.088 12.946 -14.167 1.00 82.88 85 ALA A C 1
ATOM 703 O O . ALA A 1 85 ? 23.586 13.706 -14.993 1.00 82.88 85 ALA A O 1
ATOM 704 N N . LEU A 1 86 ? 23.019 13.252 -12.866 1.00 81.19 86 LEU A N 1
ATOM 705 C CA . LEU A 1 86 ? 23.509 14.518 -12.306 1.00 81.19 86 LEU A CA 1
ATOM 706 C C . LEU A 1 86 ? 25.026 14.675 -12.424 1.00 81.19 86 LEU A C 1
ATOM 708 O O . LEU A 1 86 ? 25.527 15.787 -12.561 1.00 81.19 86 LEU A O 1
ATOM 712 N N . ASN A 1 87 ? 25.755 13.566 -12.341 1.00 85.69 87 ASN A N 1
ATOM 713 C CA . ASN A 1 87 ? 27.213 13.552 -12.344 1.00 85.69 87 ASN A CA 1
ATOM 714 C C . ASN A 1 87 ? 27.802 13.212 -13.726 1.00 85.69 87 ASN A C 1
ATOM 716 O O . ASN A 1 87 ? 29.000 12.950 -13.816 1.00 85.69 87 ASN A O 1
ATOM 720 N N . GLU A 1 88 ? 26.969 13.155 -14.771 1.00 85.19 88 GLU A N 1
ATOM 721 C CA . GLU A 1 88 ? 27.350 12.851 -16.158 1.00 85.19 88 GLU A CA 1
ATOM 722 C C . GLU A 1 88 ? 28.235 11.595 -16.306 1.00 85.19 88 GLU A C 1
ATOM 724 O O . GLU A 1 88 ? 29.134 11.533 -17.148 1.00 85.19 88 GLU A O 1
ATOM 729 N N . HIS A 1 89 ? 27.994 10.570 -15.485 1.00 88.12 89 HIS A N 1
ATOM 730 C CA . HIS A 1 89 ? 28.749 9.318 -15.532 1.00 88.12 89 HIS A CA 1
ATOM 731 C C . HIS A 1 89 ? 27.827 8.113 -15.382 1.00 88.12 89 HIS A C 1
ATOM 733 O O . HIS A 1 89 ? 26.755 8.208 -14.801 1.00 88.12 89 HIS A O 1
ATOM 739 N N . THR A 1 90 ? 28.263 6.962 -15.895 1.00 89.69 90 THR A N 1
ATOM 740 C CA . THR A 1 90 ? 27.571 5.685 -15.696 1.00 89.69 90 THR A CA 1
ATOM 741 C C . THR A 1 90 ? 28.360 4.834 -14.712 1.00 89.69 90 THR A C 1
ATOM 743 O O . THR A 1 90 ? 29.489 4.425 -14.996 1.00 89.69 90 THR A O 1
ATOM 746 N N . SER A 1 91 ? 27.778 4.568 -13.548 1.00 91.94 91 SER A N 1
ATOM 747 C CA . SER A 1 91 ? 28.367 3.732 -12.509 1.00 91.94 91 SER A CA 1
ATOM 748 C C . SER A 1 91 ? 28.125 2.242 -12.776 1.00 91.94 91 SER A C 1
ATOM 750 O O . SER A 1 91 ? 27.165 1.837 -13.435 1.00 91.94 91 SER A O 1
ATOM 752 N N . LEU A 1 92 ? 28.981 1.377 -12.219 1.00 92.25 92 LEU A N 1
ATOM 753 C CA . LEU A 1 92 ? 28.757 -0.074 -12.270 1.00 92.25 92 LEU A CA 1
ATOM 754 C C . LEU A 1 92 ? 27.443 -0.468 -11.573 1.00 92.25 92 LEU A C 1
ATOM 756 O O . LEU A 1 92 ? 26.771 -1.402 -12.004 1.00 92.25 92 LEU A O 1
ATOM 760 N N . ALA A 1 93 ? 27.067 0.263 -10.520 1.00 90.88 93 ALA A N 1
ATOM 761 C CA . ALA A 1 93 ? 25.804 0.072 -9.817 1.00 90.88 93 ALA A CA 1
ATOM 762 C C . ALA A 1 93 ? 24.602 0.329 -10.738 1.00 90.88 93 ALA A C 1
ATOM 764 O O . ALA A 1 93 ? 23.659 -0.458 -10.734 1.00 90.88 93 ALA A O 1
ATOM 765 N N . SER A 1 94 ? 24.659 1.368 -11.575 1.00 89.75 94 SER A N 1
ATOM 766 C CA . SER A 1 94 ? 23.609 1.685 -12.550 1.00 89.75 94 SER A CA 1
ATOM 767 C C . SER A 1 94 ? 23.446 0.594 -13.600 1.00 89.75 94 SER A C 1
ATOM 769 O O . SER A 1 94 ? 22.327 0.147 -13.848 1.00 89.75 94 SER A O 1
ATOM 771 N N . VAL A 1 95 ? 24.560 0.086 -14.141 1.00 91.00 95 VAL A N 1
ATOM 772 C CA . VAL A 1 95 ? 24.547 -1.052 -15.075 1.00 91.00 95 VAL A CA 1
ATOM 773 C C . VAL A 1 95 ? 23.948 -2.292 -14.413 1.00 91.00 95 VAL A C 1
ATOM 775 O O . VAL A 1 95 ? 23.122 -2.975 -15.012 1.00 91.00 95 VAL A O 1
ATOM 778 N N . PHE A 1 96 ? 24.326 -2.572 -13.164 1.00 92.81 96 PHE A N 1
ATOM 779 C CA . PHE A 1 96 ? 23.805 -3.712 -12.415 1.00 92.81 96 PHE A CA 1
ATOM 780 C C . PHE A 1 96 ? 22.298 -3.597 -12.145 1.00 92.81 96 PHE A C 1
ATOM 782 O O . PHE A 1 96 ? 21.558 -4.551 -12.379 1.00 92.81 96 PHE A O 1
ATOM 789 N N . CYS A 1 97 ? 21.820 -2.430 -11.708 1.00 90.44 97 CYS A N 1
ATOM 790 C CA . CYS A 1 97 ? 20.397 -2.212 -11.458 1.00 90.44 97 CYS A CA 1
ATOM 791 C C . CYS A 1 97 ? 19.586 -2.267 -12.766 1.00 90.44 97 CYS A C 1
ATOM 793 O O . CYS A 1 97 ? 18.520 -2.883 -12.794 1.00 90.44 97 CYS A O 1
ATOM 795 N N . ALA A 1 98 ? 20.104 -1.692 -13.859 1.00 90.69 98 ALA A N 1
ATOM 796 C CA . ALA A 1 98 ? 19.491 -1.782 -15.183 1.00 90.69 98 ALA A CA 1
ATOM 797 C C . ALA A 1 98 ? 19.383 -3.240 -15.653 1.00 90.69 98 ALA A C 1
ATOM 799 O O . ALA A 1 98 ? 18.338 -3.654 -16.148 1.00 90.69 98 ALA A O 1
ATOM 800 N N . GLN A 1 99 ? 20.433 -4.039 -15.439 1.00 92.62 99 GLN A N 1
ATOM 801 C CA . GLN A 1 99 ? 20.431 -5.462 -15.768 1.00 92.62 99 GLN A CA 1
ATOM 802 C C . GLN A 1 99 ? 19.365 -6.226 -14.974 1.00 92.62 99 GLN A C 1
ATOM 804 O O . GLN A 1 99 ? 18.599 -6.974 -15.572 1.00 92.62 99 GLN A O 1
ATOM 809 N N . ILE A 1 100 ? 19.247 -5.990 -13.660 1.00 93.19 100 ILE A N 1
ATOM 810 C CA . ILE A 1 100 ? 18.183 -6.593 -12.838 1.00 93.19 100 ILE A CA 1
ATOM 811 C C . ILE A 1 100 ? 16.801 -6.232 -13.389 1.00 93.19 100 ILE A C 1
ATOM 813 O O . ILE A 1 100 ? 15.944 -7.104 -13.524 1.00 93.19 100 ILE A O 1
ATOM 817 N N . PHE A 1 101 ? 16.573 -4.961 -13.721 1.00 92.94 101 PHE A N 1
ATOM 818 C CA . PHE A 1 101 ? 15.298 -4.505 -14.269 1.00 92.94 101 PHE A CA 1
ATOM 819 C C . PHE A 1 101 ? 14.951 -5.200 -15.594 1.00 92.94 101 PHE A C 1
ATOM 821 O O . PHE A 1 101 ? 13.820 -5.661 -15.781 1.00 92.94 101 PHE A O 1
ATOM 828 N N . VAL A 1 102 ? 15.930 -5.327 -16.490 1.00 93.75 102 VAL A N 1
ATOM 829 C CA . VAL A 1 102 ? 15.780 -6.035 -17.767 1.00 93.75 102 VAL A CA 1
ATOM 830 C C . VAL A 1 102 ? 15.507 -7.518 -17.536 1.00 93.75 102 VAL A C 1
ATOM 832 O O . VAL A 1 102 ? 14.555 -8.047 -18.104 1.00 93.75 102 VAL A O 1
ATOM 835 N N . ASP A 1 103 ? 16.274 -8.179 -16.668 1.00 94.12 103 ASP A N 1
ATOM 836 C CA . ASP A 1 103 ? 16.124 -9.610 -16.391 1.00 94.12 103 ASP A CA 1
ATOM 837 C C . ASP A 1 103 ? 14.764 -9.936 -15.769 1.00 94.12 103 ASP A C 1
ATOM 839 O O . ASP A 1 103 ? 14.140 -10.934 -16.136 1.00 94.12 103 ASP A O 1
ATOM 843 N N . ILE A 1 104 ? 14.255 -9.075 -14.880 1.00 94.00 104 ILE A N 1
ATOM 844 C CA . ILE A 1 104 ? 12.897 -9.192 -14.337 1.00 94.00 104 ILE A CA 1
ATOM 845 C C . ILE A 1 104 ? 11.870 -9.159 -15.472 1.00 94.00 104 ILE A C 1
ATOM 847 O O . ILE A 1 104 ? 11.012 -10.038 -15.546 1.00 94.00 104 ILE A O 1
ATOM 851 N N . ASN A 1 105 ? 11.959 -8.179 -16.373 1.00 93.19 105 ASN A N 1
ATOM 852 C CA . ASN A 1 105 ? 11.002 -8.028 -17.468 1.00 93.19 105 ASN A CA 1
ATOM 853 C C . ASN A 1 105 ? 11.116 -9.150 -18.507 1.00 93.19 105 ASN A C 1
ATOM 855 O O . ASN A 1 105 ? 10.095 -9.638 -18.983 1.00 93.19 105 ASN A O 1
ATOM 859 N N . PHE A 1 106 ? 12.325 -9.618 -18.818 1.00 93.19 106 PHE A N 1
ATOM 860 C CA . PHE A 1 106 ? 12.537 -10.724 -19.757 1.00 93.19 106 PHE A CA 1
ATOM 861 C C . PHE A 1 106 ? 12.110 -12.073 -19.177 1.00 93.19 106 PHE A C 1
ATOM 863 O O . PHE A 1 106 ? 11.609 -12.925 -19.907 1.00 93.19 106 PHE A O 1
ATOM 870 N N . THR A 1 107 ? 12.254 -12.261 -17.864 1.00 92.62 107 THR A N 1
ATOM 871 C CA . THR A 1 107 ? 11.829 -13.487 -17.178 1.00 92.62 107 THR A CA 1
ATOM 872 C C . THR A 1 107 ? 10.313 -13.520 -16.976 1.00 92.62 107 THR A C 1
ATOM 874 O O . THR A 1 107 ? 9.664 -14.520 -17.289 1.00 92.62 107 THR A O 1
ATOM 877 N N . LEU A 1 108 ? 9.733 -12.437 -16.446 1.00 90.88 108 LEU A N 1
ATOM 878 C CA . LEU A 1 108 ? 8.315 -12.380 -16.079 1.00 90.88 108 LEU A CA 1
ATOM 879 C C . LEU A 1 108 ? 7.403 -12.055 -17.266 1.00 90.88 108 LEU A C 1
ATOM 881 O O . LEU A 1 108 ? 6.261 -12.523 -17.286 1.00 90.88 108 LEU A O 1
ATOM 885 N N . ARG A 1 109 ? 7.886 -11.292 -18.254 1.00 89.12 109 ARG A N 1
ATOM 886 C CA . ARG A 1 109 ? 7.147 -10.910 -19.470 1.00 89.12 109 ARG A CA 1
ATOM 887 C C . ARG A 1 109 ? 5.763 -10.360 -19.122 1.00 89.12 109 ARG A C 1
ATOM 889 O O . ARG A 1 109 ? 5.645 -9.529 -18.226 1.00 89.12 109 ARG A O 1
ATOM 896 N N . ASN A 1 110 ? 4.706 -10.898 -19.726 1.00 85.19 110 ASN A N 1
ATOM 897 C CA . ASN A 1 110 ? 3.323 -10.496 -19.477 1.00 85.19 110 ASN A CA 1
ATOM 898 C C . ASN A 1 110 ? 2.888 -10.578 -17.998 1.00 85.19 110 ASN A C 1
ATOM 900 O O . ASN A 1 110 ? 1.962 -9.878 -17.592 1.00 85.19 110 ASN A O 1
ATOM 904 N N . THR A 1 111 ? 3.543 -11.401 -17.172 1.00 89.31 111 THR A N 1
ATOM 905 C CA . THR A 1 111 ? 3.212 -11.522 -15.744 1.00 89.31 111 THR A CA 1
ATOM 906 C C . THR A 1 111 ? 3.803 -10.407 -14.879 1.00 89.31 111 THR A C 1
ATOM 908 O O . THR A 1 111 ? 3.379 -10.258 -13.733 1.00 89.31 111 THR A O 1
ATOM 911 N N . VAL A 1 112 ? 4.713 -9.578 -15.412 1.00 90.94 112 VAL A N 1
ATOM 912 C CA . VAL A 1 112 ? 5.342 -8.462 -14.679 1.00 90.94 112 VAL A CA 1
ATOM 913 C C . VAL A 1 112 ? 4.311 -7.457 -14.146 1.00 90.94 112 VAL A C 1
ATOM 915 O O . VAL A 1 112 ? 4.435 -6.948 -13.033 1.00 90.94 112 VAL A O 1
ATOM 918 N N . GLN A 1 113 ? 3.216 -7.272 -14.889 1.00 89.69 113 GLN A N 1
ATOM 919 C CA . GLN A 1 113 ? 2.141 -6.331 -14.567 1.00 89.69 113 GLN A CA 1
ATOM 920 C C . GLN A 1 113 ? 1.316 -6.752 -13.341 1.00 89.69 113 GLN A C 1
ATOM 922 O O . GLN A 1 113 ? 0.593 -5.936 -12.763 1.00 89.69 113 GLN A O 1
ATOM 927 N N . ARG A 1 114 ? 1.424 -8.017 -12.906 1.00 91.06 114 ARG A N 1
ATOM 928 C CA . ARG A 1 114 ? 0.704 -8.527 -11.733 1.00 91.06 114 ARG A CA 1
ATOM 929 C C . ARG A 1 114 ? 1.028 -7.723 -10.476 1.00 91.06 114 ARG A C 1
ATOM 931 O O . ARG A 1 114 ? 0.130 -7.467 -9.684 1.00 91.06 114 ARG A O 1
ATOM 938 N N . CYS A 1 115 ? 2.275 -7.290 -10.304 1.00 91.06 115 CYS A N 1
ATOM 939 C CA . CYS A 1 115 ? 2.680 -6.537 -9.117 1.00 91.06 115 CYS A CA 1
ATOM 940 C C . CYS A 1 115 ? 1.985 -5.172 -9.027 1.00 91.06 115 CYS A C 1
ATOM 942 O O . CYS A 1 115 ? 1.585 -4.761 -7.938 1.00 91.06 115 CYS A O 1
ATOM 944 N N . ALA A 1 116 ? 1.764 -4.508 -10.164 1.00 90.75 116 ALA A N 1
ATOM 945 C CA . ALA A 1 116 ? 0.978 -3.280 -10.214 1.00 90.75 116 ALA A CA 1
ATOM 946 C C . ALA A 1 116 ? -0.499 -3.541 -9.876 1.00 90.75 116 ALA A C 1
ATOM 948 O O . ALA A 1 116 ? -1.114 -2.771 -9.139 1.00 90.75 116 ALA A O 1
ATOM 949 N N . ALA A 1 117 ? -1.069 -4.648 -10.364 1.00 91.69 117 ALA A N 1
ATOM 950 C CA . ALA A 1 117 ? -2.434 -5.044 -10.021 1.00 91.69 117 ALA A CA 1
ATOM 951 C C . ALA A 1 117 ? -2.586 -5.352 -8.519 1.00 91.69 117 ALA A C 1
ATOM 953 O O . ALA A 1 117 ? -3.528 -4.872 -7.888 1.00 91.69 117 ALA A O 1
ATOM 954 N N . ASP A 1 118 ? -1.639 -6.088 -7.933 1.00 94.25 118 ASP A N 1
ATOM 955 C CA . ASP A 1 118 ? -1.624 -6.411 -6.503 1.00 94.25 118 ASP A CA 1
ATOM 956 C C . ASP A 1 118 ? -1.508 -5.134 -5.646 1.00 94.25 118 ASP A C 1
ATOM 958 O O . ASP A 1 118 ? -2.255 -4.973 -4.675 1.00 94.25 118 ASP A O 1
ATOM 962 N N . LEU A 1 119 ? -0.653 -4.179 -6.044 1.00 93.81 119 LEU A N 1
ATOM 963 C CA . LEU A 1 119 ? -0.558 -2.855 -5.416 1.00 93.81 119 LEU A CA 1
ATOM 964 C C . LEU A 1 119 ? -1.899 -2.105 -5.464 1.00 93.81 119 LEU A C 1
ATOM 966 O O . LEU A 1 119 ? -2.349 -1.600 -4.434 1.00 93.81 119 LEU A O 1
ATOM 970 N N . ARG A 1 120 ? -2.569 -2.063 -6.623 1.00 93.94 120 ARG A N 1
ATOM 971 C CA . ARG A 1 120 ? -3.872 -1.387 -6.780 1.00 93.94 120 ARG A CA 1
ATOM 972 C C . ARG A 1 120 ? -4.948 -1.999 -5.904 1.00 93.94 120 ARG A C 1
ATOM 974 O O . ARG A 1 120 ? -5.686 -1.277 -5.238 1.00 93.94 120 ARG A O 1
ATOM 981 N N . VAL A 1 121 ? -5.027 -3.328 -5.879 1.00 95.88 121 VAL A N 1
ATOM 982 C CA . VAL A 1 121 ? -5.987 -4.053 -5.040 1.00 95.88 121 VAL A CA 1
ATOM 983 C C . VAL A 1 121 ? -5.733 -3.758 -3.564 1.00 95.88 121 VAL A C 1
ATOM 985 O O . VAL A 1 121 ? -6.680 -3.496 -2.821 1.00 95.88 121 VAL A O 1
ATOM 988 N N . ALA A 1 122 ? -4.473 -3.759 -3.129 1.00 96.56 122 ALA A N 1
ATOM 989 C CA . ALA A 1 122 ? -4.128 -3.431 -1.753 1.00 96.56 122 ALA A CA 1
ATOM 990 C C . ALA A 1 122 ? -4.470 -1.973 -1.403 1.00 96.56 122 ALA A C 1
ATOM 992 O O . ALA A 1 122 ? -5.103 -1.731 -0.374 1.00 96.56 122 ALA A O 1
ATOM 993 N N . ALA A 1 123 ? -4.126 -1.016 -2.271 1.00 95.62 123 ALA A N 1
ATOM 994 C CA . ALA A 1 123 ? -4.456 0.395 -2.090 1.00 95.62 123 ALA A CA 1
ATOM 995 C C . ALA A 1 123 ? -5.974 0.622 -2.010 1.00 95.62 123 ALA A C 1
ATOM 997 O O . ALA A 1 123 ? -6.449 1.298 -1.100 1.00 95.62 123 ALA A O 1
ATOM 998 N N . ALA A 1 124 ? -6.748 -0.015 -2.894 1.00 96.44 124 ALA A N 1
ATOM 999 C CA . ALA A 1 124 ? -8.206 0.058 -2.889 1.00 96.44 124 ALA A CA 1
ATOM 1000 C C . ALA A 1 124 ? -8.816 -0.505 -1.595 1.00 96.44 124 ALA A C 1
ATOM 1002 O O . ALA A 1 124 ? -9.752 0.081 -1.055 1.00 96.44 124 ALA A O 1
ATOM 1003 N N . ARG A 1 125 ? -8.275 -1.611 -1.066 1.00 96.88 125 ARG A N 1
ATOM 1004 C CA . ARG A 1 125 ? -8.723 -2.192 0.211 1.00 96.88 125 ARG A CA 1
ATOM 1005 C C . ARG A 1 125 ? -8.437 -1.267 1.393 1.00 96.88 125 ARG A C 1
ATOM 1007 O O . ARG A 1 125 ? -9.331 -1.044 2.204 1.00 96.88 125 ARG A O 1
ATOM 1014 N N . MET A 1 126 ? -7.224 -0.715 1.474 1.00 96.44 126 MET A N 1
ATOM 1015 C CA . MET A 1 126 ? -6.857 0.245 2.524 1.00 96.44 126 MET A CA 1
ATOM 1016 C C . MET A 1 126 ? -7.748 1.490 2.457 1.00 96.44 126 MET A C 1
ATOM 1018 O O . MET A 1 126 ? -8.306 1.901 3.472 1.00 96.44 126 MET A O 1
ATOM 1022 N N . LYS A 1 127 ? -7.969 2.022 1.247 1.00 95.06 127 LYS A N 1
ATOM 1023 C CA . LYS A 1 127 ? -8.860 3.160 0.998 1.00 95.06 127 LYS A CA 1
ATOM 1024 C C . LYS A 1 127 ? -10.281 2.882 1.491 1.00 95.06 127 LYS A C 1
ATOM 1026 O O . LYS A 1 127 ? -10.812 3.652 2.284 1.00 95.06 127 LYS A O 1
ATOM 1031 N N . ALA A 1 128 ? -10.872 1.771 1.051 1.00 95.12 128 ALA A N 1
ATOM 1032 C CA . ALA A 1 128 ? -12.238 1.403 1.410 1.00 95.12 128 ALA A CA 1
ATOM 1033 C C . ALA A 1 128 ? -12.408 1.234 2.927 1.00 95.12 128 ALA A C 1
ATOM 1035 O O . ALA A 1 128 ? -13.416 1.662 3.479 1.00 95.12 128 ALA A O 1
ATOM 1036 N N . SER A 1 129 ? -11.411 0.658 3.605 1.00 92.06 129 SER A N 1
ATOM 1037 C CA . SER A 1 129 ? -11.409 0.526 5.065 1.00 92.06 129 SER A CA 1
ATOM 1038 C C . SER A 1 129 ? -11.400 1.890 5.768 1.00 92.06 129 SER A C 1
ATOM 1040 O O . SER A 1 129 ? -12.215 2.136 6.657 1.00 92.06 129 SER A O 1
ATOM 1042 N N . MET A 1 130 ? -10.541 2.818 5.325 1.00 89.12 130 MET A N 1
ATOM 1043 C CA . MET A 1 130 ? -10.492 4.177 5.880 1.00 89.12 130 MET A CA 1
ATOM 1044 C C . MET A 1 130 ? -11.791 4.956 5.635 1.00 89.12 130 MET A C 1
ATOM 1046 O O . MET A 1 130 ? -12.284 5.621 6.545 1.00 89.12 130 MET A O 1
ATOM 1050 N N . GLU A 1 131 ? -12.368 4.863 4.433 1.00 89.88 131 GLU A N 1
ATOM 1051 C CA . GLU A 1 131 ? -13.638 5.522 4.095 1.00 89.88 131 GLU A CA 1
ATOM 1052 C C . GLU A 1 131 ? -14.812 4.943 4.891 1.00 89.88 131 GLU A C 1
ATOM 1054 O O . GLU A 1 131 ? -15.627 5.702 5.414 1.00 89.88 131 GLU A O 1
ATOM 1059 N N . ALA A 1 132 ? -14.888 3.614 5.023 1.00 87.94 132 ALA A N 1
ATOM 1060 C CA . ALA A 1 132 ? -15.918 2.950 5.818 1.00 87.94 132 ALA A CA 1
ATOM 1061 C C . ALA A 1 132 ? -15.849 3.390 7.283 1.00 87.94 132 ALA A C 1
ATOM 1063 O O . ALA A 1 132 ? -16.872 3.729 7.878 1.00 87.94 132 ALA A O 1
ATOM 1064 N N . ARG A 1 133 ? -14.636 3.472 7.841 1.00 81.62 133 ARG A N 1
ATOM 1065 C CA . ARG A 1 133 ? -14.430 4.028 9.176 1.00 81.62 133 ARG A CA 1
ATOM 1066 C C . ARG A 1 133 ? -14.943 5.462 9.248 1.00 81.62 133 ARG A C 1
ATOM 1068 O O . ARG A 1 133 ? -15.723 5.765 10.139 1.00 81.62 133 ARG A O 1
ATOM 1075 N N . ALA A 1 134 ? -14.541 6.344 8.331 1.00 79.50 134 ALA A N 1
ATOM 1076 C CA . ALA A 1 134 ? -14.915 7.762 8.379 1.00 79.50 134 ALA A CA 1
ATOM 1077 C C . ALA A 1 134 ? -16.441 8.002 8.376 1.00 79.50 134 ALA A C 1
ATOM 1079 O O . ALA A 1 134 ? -16.896 9.020 8.892 1.00 79.50 134 ALA A O 1
ATOM 1080 N N . GLN A 1 135 ? -17.234 7.068 7.835 1.00 81.81 135 GLN A N 1
ATOM 1081 C CA . GLN A 1 135 ? -18.702 7.124 7.867 1.00 81.81 135 GLN A CA 1
ATOM 1082 C C . GLN A 1 135 ? -19.302 6.764 9.232 1.00 81.81 135 GLN A C 1
ATOM 1084 O O . GLN A 1 135 ? -20.317 7.336 9.624 1.00 81.81 135 GLN A O 1
ATOM 1089 N N . ILE A 1 136 ? -18.709 5.794 9.928 1.00 76.62 136 ILE A N 1
ATOM 1090 C CA . ILE A 1 136 ? -19.196 5.288 11.222 1.00 76.62 136 ILE A CA 1
ATOM 1091 C C . ILE A 1 136 ? -18.668 6.165 12.365 1.00 76.62 136 ILE A C 1
ATOM 1093 O O . ILE A 1 136 ? -19.332 6.371 13.378 1.00 76.62 136 ILE A O 1
ATOM 1097 N N . GLU A 1 137 ? -17.467 6.695 12.173 1.00 70.38 137 GLU A N 1
ATOM 1098 C CA . GLU A 1 137 ? -16.616 7.276 13.197 1.00 70.38 137 GLU A CA 1
ATOM 1099 C C . GLU A 1 137 ? -16.050 8.627 12.707 1.00 70.38 137 GLU A C 1
ATOM 1101 O O . GLU A 1 137 ? -14.883 8.709 12.299 1.00 70.38 137 GLU A O 1
ATOM 1106 N N . PRO A 1 138 ? -16.866 9.703 12.699 1.00 64.19 138 PRO A N 1
ATOM 1107 C CA . PRO A 1 138 ? -16.429 11.015 12.234 1.00 64.19 138 PRO A CA 1
ATOM 1108 C C . PRO A 1 138 ? -15.468 11.638 13.253 1.00 64.19 138 PRO A C 1
ATOM 1110 O O . PRO A 1 138 ? -15.922 12.139 14.272 1.00 64.19 138 PRO A O 1
ATOM 1113 N N . GLY A 1 139 ? -14.160 11.611 12.965 1.00 62.75 139 GLY A N 1
ATOM 1114 C CA . GLY A 1 139 ? -13.101 12.274 13.742 1.00 62.75 139 GLY A CA 1
ATOM 1115 C C . GLY A 1 139 ? -12.945 11.756 15.188 1.00 62.75 139 GLY A C 1
ATOM 1116 O O . GLY A 1 139 ? -13.852 11.894 16.000 1.00 62.75 139 GLY A O 1
ATOM 1117 N N . PRO A 1 140 ? -11.809 11.162 15.577 1.00 60.88 140 PRO A N 1
ATOM 1118 C CA . PRO A 1 140 ? -11.639 10.660 16.945 1.00 60.88 140 PRO A CA 1
ATOM 1119 C C . PRO A 1 140 ? -11.685 11.793 17.971 1.00 60.88 140 PRO A C 1
ATOM 1121 O O . PRO A 1 140 ? -10.946 12.773 17.891 1.00 60.88 140 PRO A O 1
ATOM 1124 N N . THR A 1 141 ? -12.541 11.617 18.974 1.00 57.84 141 THR A N 1
ATOM 1125 C CA . THR A 1 141 ? -12.847 12.595 20.027 1.00 57.84 141 THR A CA 1
ATOM 1126 C C . THR A 1 141 ? -11.629 12.990 20.868 1.00 57.84 141 THR A C 1
ATOM 1128 O O . THR A 1 141 ? -11.610 14.081 21.434 1.00 57.84 141 THR A O 1
ATOM 1131 N N . ASN A 1 142 ? -10.607 12.127 20.926 1.00 60.56 142 ASN A N 1
ATOM 1132 C CA . ASN A 1 142 ? -9.466 12.247 21.836 1.00 60.56 142 ASN A CA 1
ATOM 1133 C C . ASN A 1 142 ? -8.133 12.587 21.146 1.00 60.56 142 ASN A C 1
ATOM 1135 O O . ASN A 1 142 ? -7.090 12.501 21.786 1.00 60.56 142 ASN A O 1
ATOM 1139 N N . TRP A 1 143 ? -8.123 13.020 19.878 1.00 65.06 143 TRP A N 1
ATOM 1140 C CA . TRP A 1 143 ? -6.869 13.410 19.200 1.00 65.06 143 TRP A CA 1
ATOM 1141 C C . TRP A 1 143 ? -6.129 14.606 19.824 1.00 65.06 143 TRP A C 1
ATOM 1143 O O . TRP A 1 143 ? -4.993 14.895 19.449 1.00 65.06 143 TRP A O 1
ATOM 1153 N N . GLY A 1 144 ? -6.726 15.275 20.810 1.00 65.69 144 GLY A N 1
ATOM 1154 C CA . GLY A 1 144 ? -6.054 16.315 21.578 1.00 65.69 144 GLY A CA 1
ATOM 1155 C C . GLY A 1 144 ? -5.659 17.510 20.710 1.00 65.69 144 GLY A C 1
ATOM 1156 O O . GLY A 1 144 ? -6.388 17.906 19.802 1.00 65.69 144 GLY A O 1
ATOM 1157 N N . VAL A 1 145 ? -4.509 18.112 21.017 1.00 62.12 145 VAL A N 1
ATOM 1158 C CA . VAL A 1 145 ? -4.036 19.355 20.378 1.00 62.12 145 VAL A CA 1
ATOM 1159 C C . VAL A 1 145 ? -3.621 19.138 18.913 1.00 62.12 145 VAL A C 1
ATOM 1161 O O . VAL A 1 145 ? -3.711 20.070 18.119 1.00 62.12 145 VAL A O 1
ATOM 1164 N N . ASP A 1 146 ? -3.280 17.904 18.528 1.00 71.62 146 ASP A N 1
ATOM 1165 C CA . ASP A 1 146 ? -2.750 17.561 17.198 1.00 71.62 146 ASP A CA 1
ATOM 1166 C C . ASP A 1 146 ? -3.830 17.046 16.224 1.00 71.62 146 ASP A C 1
ATOM 1168 O O . ASP A 1 146 ? -3.523 16.516 15.155 1.00 71.62 146 ASP A O 1
ATOM 1172 N N . ALA A 1 147 ? -5.114 17.183 16.569 1.00 74.19 147 ALA A N 1
ATOM 1173 C CA . ALA A 1 147 ? -6.213 16.605 15.794 1.00 74.19 147 ALA A CA 1
ATOM 1174 C C . ALA A 1 147 ? -6.287 17.101 14.342 1.00 74.19 147 ALA A C 1
ATOM 1176 O O . ALA A 1 147 ? -6.548 16.314 13.434 1.00 74.19 147 ALA A O 1
ATOM 1177 N N . ALA A 1 148 ? -6.033 18.391 14.109 1.00 76.44 148 ALA A N 1
ATOM 1178 C CA . ALA A 1 148 ? -6.049 18.959 12.762 1.00 76.44 148 ALA A CA 1
ATOM 1179 C C . ALA A 1 148 ? -4.936 18.368 11.879 1.00 76.44 148 ALA A C 1
ATOM 1181 O O . ALA A 1 148 ? -5.178 18.022 10.723 1.00 76.44 148 ALA A O 1
ATOM 1182 N N . ASP A 1 149 ? -3.742 18.186 12.446 1.00 80.06 149 ASP A N 1
ATOM 1183 C CA . ASP A 1 149 ? -2.587 17.636 11.736 1.00 80.06 149 ASP A CA 1
ATOM 1184 C C . ASP A 1 149 ? -2.789 16.158 11.394 1.00 80.06 149 ASP A C 1
ATOM 1186 O O . ASP A 1 149 ? -2.415 15.703 10.312 1.00 80.06 149 ASP A O 1
ATOM 1190 N N . GLN A 1 150 ? -3.389 15.391 12.306 1.00 78.38 150 GLN A N 1
ATOM 1191 C CA . GLN A 1 150 ? -3.696 13.978 12.079 1.00 78.38 150 GLN A CA 1
ATOM 1192 C C . GLN A 1 150 ? -4.779 13.792 11.007 1.00 78.38 150 GLN A C 1
ATOM 1194 O O . GLN A 1 150 ? -4.652 12.908 10.157 1.00 78.38 150 GLN A O 1
ATOM 1199 N N . GLU A 1 151 ? -5.799 14.655 10.986 1.00 80.06 151 GLU A N 1
ATOM 1200 C CA . GLU A 1 151 ? -6.845 14.617 9.957 1.00 80.06 151 GLU A CA 1
ATOM 1201 C C . GLU A 1 151 ? -6.263 14.962 8.584 1.00 80.06 151 GLU A C 1
ATOM 1203 O O . GLU A 1 151 ? -6.545 14.291 7.590 1.00 80.06 151 GLU A O 1
ATOM 1208 N N . GLU A 1 152 ? -5.383 15.963 8.528 1.00 82.38 152 GLU A N 1
ATOM 1209 C CA . GLU A 1 152 ? -4.707 16.337 7.291 1.00 82.38 152 GLU A CA 1
ATOM 1210 C C . GLU A 1 152 ? -3.802 15.209 6.778 1.00 82.38 152 GLU A C 1
ATOM 1212 O O . GLU A 1 152 ? -3.859 14.862 5.597 1.00 82.38 152 GLU A O 1
ATOM 1217 N N . LYS A 1 153 ? -3.037 14.548 7.657 1.00 82.75 153 LYS A N 1
ATOM 1218 C CA . LYS A 1 153 ? -2.247 13.357 7.292 1.00 82.75 153 LYS A CA 1
ATOM 1219 C C . LYS A 1 153 ? -3.128 12.233 6.750 1.00 82.75 153 LYS A C 1
ATOM 1221 O O . LYS A 1 153 ? -2.792 11.641 5.722 1.00 82.75 153 LYS A O 1
ATOM 1226 N N . ALA A 1 154 ? -4.267 11.963 7.390 1.00 84.25 154 ALA A N 1
ATOM 1227 C CA . ALA A 1 154 ? -5.225 10.960 6.931 1.00 84.25 154 ALA A CA 1
ATOM 1228 C C . ALA A 1 154 ? -5.789 11.308 5.545 1.00 84.25 154 ALA A C 1
ATOM 1230 O O . ALA A 1 154 ? -5.855 10.448 4.664 1.00 84.25 154 ALA A O 1
ATOM 1231 N N . ARG A 1 155 ? -6.126 12.583 5.317 1.00 85.50 155 ARG A N 1
ATOM 1232 C CA . ARG A 1 155 ? -6.621 13.096 4.033 1.00 85.50 155 ARG A CA 1
ATOM 1233 C C . ARG A 1 155 ? -5.571 12.980 2.928 1.00 85.50 155 ARG A C 1
ATOM 1235 O O . ARG A 1 155 ? -5.889 12.536 1.821 1.00 85.50 155 ARG A O 1
ATOM 1242 N N . LEU A 1 156 ?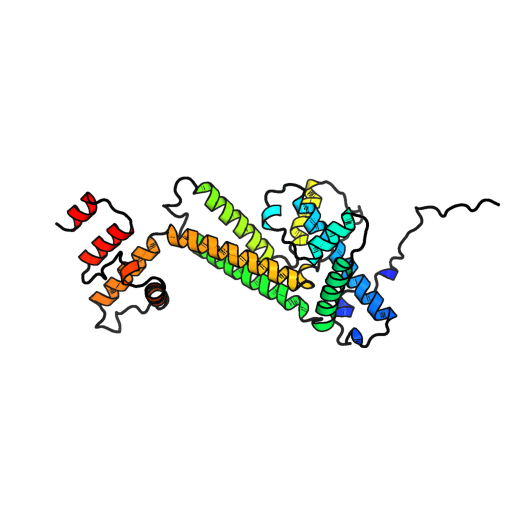 -4.324 13.357 3.211 1.00 85.50 156 LEU A N 1
ATOM 1243 C CA . LEU A 1 156 ? -3.205 13.236 2.274 1.00 85.50 156 LEU A CA 1
ATOM 1244 C C . LEU A 1 156 ? -2.929 11.771 1.927 1.00 85.50 156 LEU A C 1
ATOM 1246 O O . LEU A 1 156 ? -2.725 11.449 0.754 1.00 85.50 156 LEU A O 1
ATOM 1250 N N . PHE A 1 157 ? -2.985 10.879 2.916 1.00 89.06 157 PHE A N 1
ATOM 1251 C CA . PHE A 1 157 ? -2.817 9.448 2.696 1.00 89.06 157 PHE A CA 1
ATOM 1252 C C . PHE A 1 157 ? -3.970 8.843 1.885 1.00 89.06 157 PHE A C 1
ATOM 1254 O O . PHE A 1 157 ? -3.731 8.091 0.942 1.00 89.06 157 PHE A O 1
ATOM 1261 N N . LEU A 1 158 ? -5.220 9.232 2.156 1.00 89.75 158 LEU A N 1
ATOM 1262 C CA . LEU A 1 158 ? -6.378 8.791 1.373 1.00 89.75 158 LEU A CA 1
ATOM 1263 C C . LEU A 1 158 ? -6.289 9.241 -0.094 1.00 89.75 158 LEU A C 1
ATOM 1265 O O . LEU A 1 158 ? -6.689 8.507 -1.004 1.00 89.75 158 LEU A O 1
ATOM 1269 N N . ARG A 1 159 ? -5.732 10.433 -0.342 1.00 87.69 159 ARG A N 1
ATOM 1270 C CA . ARG A 1 159 ? -5.441 10.917 -1.696 1.00 87.69 159 ARG A CA 1
ATOM 1271 C C . ARG A 1 159 ? -4.398 10.038 -2.392 1.00 87.69 159 ARG A C 1
ATOM 1273 O O . ARG A 1 159 ? -4.627 9.655 -3.537 1.00 87.69 159 ARG A O 1
ATOM 1280 N N . ASP A 1 160 ? -3.300 9.690 -1.717 1.00 87.50 160 ASP A N 1
ATOM 1281 C CA . ASP A 1 160 ? -2.283 8.772 -2.260 1.00 87.50 160 ASP A CA 1
ATOM 1282 C C . ASP A 1 160 ? -2.902 7.399 -2.574 1.00 87.50 160 ASP A C 1
ATOM 1284 O O . ASP A 1 160 ? -2.873 6.956 -3.721 1.00 87.50 160 ASP A O 1
ATOM 1288 N N . LEU A 1 161 ? -3.616 6.789 -1.620 1.00 91.81 161 LEU A N 1
ATOM 1289 C CA . LEU A 1 161 ? -4.342 5.530 -1.834 1.00 91.81 161 LEU A CA 1
ATOM 1290 C C . LEU A 1 161 ? -5.319 5.600 -3.015 1.00 91.81 161 LEU A C 1
ATOM 1292 O O . LEU A 1 161 ? -5.445 4.637 -3.770 1.00 91.81 161 LEU A O 1
ATOM 1296 N N . THR A 1 162 ? -5.995 6.736 -3.203 1.00 91.06 162 THR A N 1
ATOM 1297 C CA . THR A 1 162 ? -6.889 6.951 -4.346 1.00 91.06 162 THR A CA 1
ATOM 1298 C C . THR A 1 162 ? -6.117 6.914 -5.656 1.00 91.06 162 THR A C 1
ATOM 1300 O O . THR A 1 162 ? -6.482 6.138 -6.535 1.00 91.06 162 THR A O 1
ATOM 1303 N N . HIS A 1 163 ? -5.027 7.676 -5.775 1.00 87.62 163 HIS A N 1
ATOM 1304 C CA . HIS A 1 163 ? -4.191 7.656 -6.974 1.00 87.62 163 HIS A CA 1
ATOM 1305 C C . HIS A 1 163 ? -3.647 6.254 -7.263 1.00 87.62 163 HIS A C 1
ATOM 1307 O O . HIS A 1 163 ? -3.750 5.779 -8.393 1.00 87.62 163 HIS A O 1
ATOM 1313 N N . ARG A 1 164 ? -3.148 5.559 -6.235 1.00 88.81 164 ARG A N 1
ATOM 1314 C CA . ARG A 1 164 ? -2.612 4.196 -6.348 1.00 88.81 164 ARG A CA 1
ATOM 1315 C C . ARG A 1 164 ? -3.667 3.149 -6.666 1.00 88.81 164 ARG A C 1
ATOM 1317 O O . ARG A 1 164 ? -3.310 2.117 -7.207 1.00 88.81 164 ARG A O 1
ATOM 1324 N N . ALA A 1 165 ? -4.936 3.375 -6.335 1.00 90.69 165 ALA A N 1
ATOM 1325 C CA . ALA A 1 165 ? -6.024 2.469 -6.685 1.00 90.69 165 ALA A CA 1
ATOM 1326 C C . ALA A 1 165 ? -6.523 2.699 -8.122 1.00 90.69 165 ALA A C 1
ATOM 1328 O O . ALA A 1 165 ? -6.823 1.739 -8.835 1.00 90.69 165 ALA A O 1
ATOM 1329 N N . THR A 1 166 ? -6.621 3.960 -8.559 1.00 86.31 166 THR A N 1
ATOM 1330 C CA . THR A 1 166 ? -7.308 4.317 -9.810 1.00 86.31 166 THR A CA 1
ATOM 1331 C C . THR A 1 166 ? -6.399 4.438 -11.021 1.00 86.31 166 THR A C 1
ATOM 1333 O O . THR A 1 166 ? -6.865 4.178 -12.124 1.00 86.31 166 THR A O 1
ATOM 1336 N N . GLU A 1 167 ? -5.132 4.808 -10.860 1.00 81.38 167 GLU A N 1
ATOM 1337 C CA . GLU A 1 167 ? -4.230 5.089 -11.985 1.00 81.38 167 GLU A CA 1
ATOM 1338 C C . GLU A 1 167 ? -3.434 3.847 -12.401 1.00 81.38 167 GLU A C 1
ATOM 1340 O O . GLU A 1 167 ? -2.999 3.067 -11.555 1.00 81.38 167 GLU A O 1
ATOM 1345 N N . ASP A 1 168 ? -3.243 3.660 -13.713 1.00 72.50 168 ASP A N 1
ATOM 1346 C CA . ASP A 1 168 ? -2.364 2.606 -14.252 1.00 72.50 168 ASP A CA 1
ATOM 1347 C C . ASP A 1 168 ? -0.905 2.855 -13.877 1.00 72.50 168 ASP A C 1
ATOM 1349 O O . ASP A 1 168 ? -0.174 1.923 -13.547 1.00 72.50 168 ASP A O 1
ATOM 1353 N N . ASP A 1 169 ? -0.519 4.127 -13.887 1.00 76.62 169 ASP A N 1
ATOM 1354 C CA . ASP A 1 169 ? 0.786 4.593 -13.466 1.00 76.62 169 ASP A CA 1
ATOM 1355 C C . ASP A 1 169 ? 0.636 5.964 -12.795 1.00 76.62 169 ASP A C 1
ATOM 1357 O O . ASP A 1 169 ? 0.140 6.922 -13.399 1.00 76.62 169 ASP A O 1
ATOM 1361 N N . VAL A 1 170 ? 1.052 6.062 -11.529 1.00 75.62 170 VAL A N 1
ATOM 1362 C CA . VAL A 1 170 ? 0.914 7.294 -10.739 1.00 75.62 170 VAL A CA 1
ATOM 1363 C C . VAL A 1 170 ? 1.747 8.446 -11.308 1.00 75.62 170 VAL A C 1
ATOM 1365 O O . VAL A 1 170 ? 1.412 9.611 -11.083 1.00 75.62 170 VAL A O 1
ATOM 1368 N N . ILE A 1 171 ? 2.783 8.160 -12.107 1.00 76.69 171 ILE A N 1
ATOM 1369 C CA . ILE A 1 171 ? 3.593 9.192 -12.761 1.00 76.69 171 ILE A CA 1
ATOM 1370 C C . ILE A 1 171 ? 2.736 10.038 -13.704 1.00 76.69 171 ILE A C 1
ATOM 1372 O O . ILE A 1 171 ? 3.018 11.219 -13.895 1.00 76.69 171 ILE A O 1
ATOM 1376 N N . ASN A 1 172 ? 1.619 9.510 -14.213 1.00 77.75 172 ASN A N 1
ATOM 1377 C CA . ASN A 1 172 ? 0.660 10.300 -14.987 1.00 77.75 172 ASN A CA 1
ATOM 1378 C C . ASN A 1 172 ? -0.020 11.397 -14.162 1.00 77.75 172 ASN A C 1
ATOM 1380 O O . ASN A 1 172 ? -0.334 12.465 -14.690 1.00 77.75 172 ASN A O 1
ATOM 1384 N N . VAL A 1 173 ? -0.251 11.178 -12.867 1.00 76.06 173 VAL A N 1
ATOM 1385 C CA . VAL A 1 173 ? -0.771 12.218 -11.965 1.00 76.06 173 VAL A CA 1
ATOM 1386 C C . VAL A 1 173 ? 0.269 13.318 -11.800 1.00 76.06 173 VAL A C 1
ATOM 1388 O O . VAL A 1 173 ? -0.044 14.493 -12.003 1.00 76.06 173 VAL A O 1
ATOM 1391 N N . TYR A 1 174 ? 1.510 12.930 -11.503 1.00 72.81 174 TYR A N 1
ATOM 1392 C CA . TYR A 1 174 ? 2.613 13.865 -11.312 1.00 72.81 174 TYR A CA 1
ATOM 1393 C C . TYR A 1 174 ? 2.897 14.679 -12.580 1.00 72.81 174 TYR A C 1
ATOM 1395 O O . TYR A 1 174 ? 2.937 15.906 -12.548 1.00 72.81 174 TYR A O 1
ATOM 1403 N N . TYR A 1 175 ? 2.984 14.024 -13.732 1.00 72.81 175 TYR A N 1
ATOM 1404 C CA . TYR A 1 175 ? 3.224 14.700 -14.999 1.00 72.81 175 TYR A CA 1
ATOM 1405 C C . TYR A 1 175 ? 2.122 15.696 -15.365 1.00 72.81 175 TYR A C 1
ATOM 1407 O O . TYR A 1 175 ? 2.410 16.822 -15.774 1.00 72.81 175 TYR A O 1
ATOM 1415 N N . ARG A 1 176 ? 0.847 15.320 -15.174 1.00 75.06 176 ARG A N 1
ATOM 1416 C CA . ARG A 1 176 ? -0.283 16.243 -15.369 1.00 75.06 176 ARG A CA 1
ATOM 1417 C C . ARG A 1 176 ? -0.189 17.449 -14.437 1.00 75.06 176 ARG A C 1
ATOM 1419 O O . ARG A 1 176 ? -0.627 18.532 -14.820 1.00 75.06 176 ARG A O 1
ATOM 1426 N N . HIS A 1 177 ? 0.359 17.278 -13.237 1.00 72.06 177 HIS A N 1
ATOM 1427 C CA . HIS A 1 177 ? 0.596 18.374 -12.305 1.00 72.06 177 HIS A CA 1
ATOM 1428 C C . HIS A 1 177 ? 1.726 19.296 -12.782 1.00 72.06 177 HIS A C 1
ATOM 1430 O O . HIS A 1 177 ? 1.473 20.483 -12.978 1.00 72.06 177 HIS A O 1
ATOM 1436 N N . VAL A 1 178 ? 2.917 18.756 -13.064 1.00 68.75 178 VAL A N 1
ATOM 1437 C CA . VAL A 1 178 ? 4.074 19.527 -13.562 1.00 68.75 178 VAL A CA 1
ATOM 1438 C C . VAL A 1 178 ? 3.722 20.321 -14.812 1.00 68.75 178 VAL A C 1
ATOM 1440 O O . VAL A 1 178 ? 4.041 21.504 -14.910 1.00 68.75 178 VAL A O 1
ATOM 1443 N N . ARG A 1 179 ? 3.003 19.704 -15.758 1.00 69.19 179 ARG A N 1
ATOM 1444 C CA . ARG A 1 179 ? 2.552 20.368 -16.987 1.00 69.19 179 ARG A CA 1
ATOM 1445 C C . ARG A 1 179 ? 1.670 21.586 -16.699 1.00 69.19 179 ARG A C 1
ATOM 1447 O O . ARG A 1 179 ? 1.765 22.587 -17.402 1.00 69.19 179 ARG A O 1
ATOM 1454 N N . LYS A 1 180 ? 0.814 21.515 -15.672 1.00 67.38 180 LYS A N 1
ATOM 1455 C CA . LYS A 1 180 ? -0.063 22.627 -15.273 1.00 67.38 180 LYS A CA 1
ATOM 1456 C C . LYS A 1 180 ? 0.700 23.752 -14.577 1.00 67.38 180 LYS A C 1
ATOM 1458 O O . LYS A 1 180 ? 0.339 24.908 -14.761 1.00 67.38 180 LYS A O 1
ATOM 1463 N N . THR A 1 181 ? 1.704 23.430 -13.765 1.00 66.69 181 THR A N 1
ATOM 1464 C CA . THR A 1 181 ? 2.397 24.410 -12.913 1.00 66.69 181 THR A CA 1
ATOM 1465 C C . THR A 1 181 ? 3.546 25.116 -13.618 1.00 66.69 181 THR A C 1
ATOM 1467 O O . THR A 1 181 ? 3.725 26.316 -13.442 1.00 66.69 181 THR A O 1
ATOM 1470 N N . THR A 1 182 ? 4.306 24.399 -14.443 1.00 63.03 182 THR A N 1
ATOM 1471 C CA . THR A 1 182 ? 5.521 24.934 -15.080 1.00 63.03 182 THR A CA 1
ATOM 1472 C C . THR A 1 182 ? 5.260 25.622 -16.418 1.00 63.03 182 THR A C 1
ATOM 1474 O O . THR A 1 182 ? 6.167 26.226 -16.985 1.00 63.03 182 THR A O 1
ATOM 1477 N N . ASN A 1 183 ? 4.031 25.538 -16.945 1.00 59.19 183 ASN A N 1
ATOM 1478 C CA . ASN A 1 183 ? 3.666 26.047 -18.270 1.00 59.19 183 ASN A CA 1
ATOM 1479 C C . ASN A 1 183 ? 4.618 25.544 -19.381 1.00 59.19 183 ASN A C 1
ATOM 1481 O O . ASN A 1 183 ? 4.773 26.196 -20.415 1.00 59.19 183 ASN A O 1
ATOM 1485 N N . LEU A 1 184 ? 5.270 24.390 -19.162 1.00 56.34 184 LEU A N 1
ATOM 1486 C CA . LEU A 1 184 ? 6.018 23.650 -20.172 1.00 56.34 184 LEU A CA 1
ATOM 1487 C C . LEU A 1 184 ? 5.003 23.168 -21.215 1.00 56.34 184 LEU A C 1
ATOM 1489 O O . LEU A 1 184 ? 4.395 22.102 -21.100 1.00 56.34 184 LEU A O 1
ATOM 1493 N N . TYR A 1 185 ? 4.768 24.025 -22.207 1.00 46.28 185 TYR A N 1
ATOM 1494 C CA . TYR A 1 185 ? 4.067 23.699 -23.437 1.00 46.28 185 TYR A CA 1
ATOM 1495 C C . TYR A 1 185 ? 4.799 22.532 -24.100 1.00 46.28 185 TYR A C 1
ATOM 1497 O O . TYR A 1 185 ? 5.833 22.710 -24.737 1.00 46.28 185 TYR A O 1
ATOM 1505 N N . LEU A 1 186 ? 4.257 21.332 -23.935 1.00 47.34 186 LEU A N 1
ATOM 1506 C CA . LEU A 1 186 ? 4.510 20.236 -24.855 1.00 47.34 186 LEU A CA 1
ATOM 1507 C C . LEU A 1 186 ? 3.673 20.484 -26.104 1.00 47.34 186 LEU A C 1
ATOM 1509 O O . LEU A 1 186 ? 2.537 20.947 -25.995 1.00 47.34 186 LEU A O 1
ATOM 1513 N N . ASP A 1 187 ? 4.317 20.220 -27.231 1.00 43.84 187 ASP A N 1
ATOM 1514 C CA . ASP A 1 187 ? 3.995 20.528 -28.619 1.00 43.84 187 ASP A CA 1
ATOM 1515 C C . ASP A 1 187 ? 2.544 20.895 -28.980 1.00 43.84 187 ASP A C 1
ATOM 1517 O O . ASP A 1 187 ? 1.568 20.311 -28.501 1.00 43.84 187 ASP A O 1
ATOM 1521 N N . LYS A 1 188 ? 2.406 21.826 -29.932 1.00 43.59 188 LYS A N 1
ATOM 1522 C CA . LYS A 1 188 ? 1.113 22.243 -30.514 1.00 43.59 188 LYS A CA 1
ATOM 1523 C C . LYS A 1 188 ? 0.347 21.084 -31.172 1.00 43.59 188 LYS A C 1
ATOM 1525 O O . LYS A 1 188 ? -0.839 21.240 -31.457 1.00 43.59 188 LYS A O 1
ATOM 1530 N N . ASP A 1 189 ? 1.001 19.941 -31.344 1.00 45.47 189 ASP A N 1
ATOM 1531 C CA . ASP A 1 189 ? 0.530 18.797 -32.115 1.00 45.47 189 ASP A CA 1
ATOM 1532 C C . ASP A 1 189 ? -0.246 17.753 -31.298 1.00 45.47 189 ASP A C 1
ATOM 1534 O O . ASP A 1 189 ? -0.662 16.730 -31.835 1.00 45.47 189 ASP A O 1
ATOM 1538 N N . GLY A 1 190 ? -0.527 18.016 -30.016 1.00 40.75 190 GLY A N 1
ATOM 1539 C CA . GLY A 1 190 ? -1.506 17.216 -29.277 1.00 40.75 190 GLY A CA 1
ATOM 1540 C C . GLY A 1 190 ? -1.106 15.749 -29.117 1.00 40.75 190 GLY A C 1
ATOM 1541 O O . GLY A 1 190 ? -1.985 14.885 -29.123 1.00 40.75 190 GLY A O 1
ATOM 1542 N N . HIS A 1 191 ? 0.194 15.466 -28.956 1.00 42.97 191 HIS A N 1
ATOM 1543 C CA . HIS A 1 191 ? 0.647 14.137 -28.564 1.00 42.97 191 HIS A CA 1
ATOM 1544 C C . HIS A 1 191 ? -0.095 13.718 -27.290 1.00 42.97 191 HIS A C 1
ATOM 1546 O O . HIS A 1 191 ? -0.046 14.374 -26.244 1.00 42.97 191 HIS A O 1
ATOM 1552 N N . THR A 1 192 ? -0.897 12.673 -27.474 1.00 46.03 192 THR A N 1
ATOM 1553 C CA . THR A 1 192 ? -1.756 12.015 -26.495 1.00 46.03 192 THR A CA 1
ATOM 1554 C C . THR A 1 192 ? -0.963 11.667 -25.247 1.00 46.03 192 THR A C 1
ATOM 1556 O O . THR A 1 192 ? 0.217 11.367 -25.374 1.00 46.03 192 THR A O 1
ATOM 1559 N N . ASP A 1 193 ? -1.610 11.685 -24.074 1.00 53.84 193 ASP A N 1
ATOM 1560 C CA . ASP A 1 193 ? -1.090 11.113 -22.822 1.00 53.84 193 ASP A CA 1
ATOM 1561 C C . ASP A 1 193 ? -0.387 9.776 -23.116 1.00 53.84 193 ASP A C 1
ATOM 1563 O O . ASP A 1 193 ? -1.042 8.739 -23.239 1.00 53.84 193 ASP A O 1
ATOM 1567 N N . GLU A 1 194 ? 0.937 9.799 -23.294 1.00 58.59 194 GLU A N 1
ATOM 1568 C CA . GLU A 1 194 ? 1.696 8.576 -23.507 1.00 58.59 194 GLU A CA 1
ATOM 1569 C C . GLU A 1 194 ? 1.510 7.729 -22.259 1.00 58.59 194 GLU A C 1
ATOM 1571 O O . GLU A 1 194 ? 1.722 8.187 -21.127 1.00 58.59 194 GLU A O 1
ATOM 1576 N N . LYS A 1 195 ? 1.025 6.502 -22.465 1.00 66.25 195 LYS A N 1
ATOM 1577 C CA . LYS A 1 195 ? 0.754 5.584 -21.371 1.00 66.25 195 LYS A CA 1
ATOM 1578 C C . LYS A 1 195 ? 2.085 5.202 -20.741 1.00 66.25 195 LYS A C 1
ATOM 1580 O O . LYS A 1 195 ? 2.779 4.324 -21.234 1.00 66.25 195 LYS A O 1
ATOM 1585 N N . ARG A 1 196 ? 2.403 5.852 -19.628 1.00 77.62 196 ARG A N 1
ATOM 1586 C CA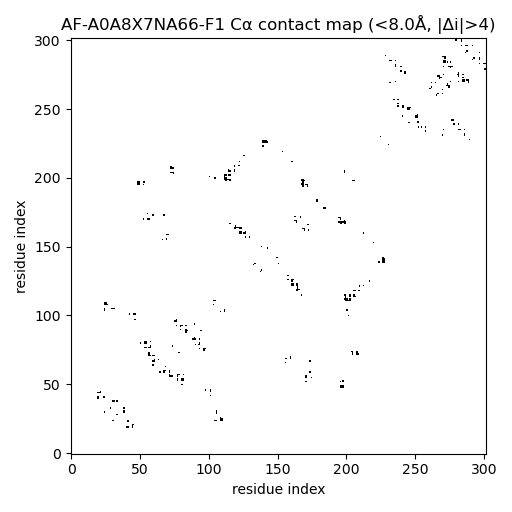 . ARG A 1 196 ? 3.528 5.484 -18.771 1.00 77.62 196 ARG A CA 1
ATOM 1587 C C . ARG A 1 196 ? 3.362 4.072 -18.239 1.00 77.62 196 ARG A C 1
ATOM 1589 O O . ARG A 1 196 ? 2.248 3.660 -17.905 1.00 77.62 196 ARG A O 1
ATOM 1596 N N . THR A 1 197 ? 4.470 3.341 -18.204 1.00 84.44 197 THR A N 1
ATOM 1597 C CA . THR A 1 197 ? 4.481 1.917 -17.859 1.00 84.44 197 THR A CA 1
ATOM 1598 C C . THR A 1 197 ? 5.440 1.562 -16.733 1.00 84.44 197 THR A C 1
ATOM 1600 O O . THR A 1 197 ? 5.544 0.386 -16.393 1.00 84.44 197 THR A O 1
ATOM 1603 N N . LEU A 1 198 ? 6.095 2.538 -16.100 1.00 86.56 198 LEU A N 1
ATOM 1604 C CA . LEU A 1 198 ? 7.047 2.306 -15.020 1.00 86.56 198 LEU A CA 1
ATOM 1605 C C . LEU A 1 198 ? 6.471 1.408 -13.922 1.00 86.56 198 LEU A C 1
ATOM 1607 O O . LEU A 1 198 ? 7.073 0.389 -13.587 1.00 86.56 198 LEU A O 1
ATOM 1611 N N . MET A 1 199 ? 5.287 1.726 -13.398 1.00 86.50 199 MET A N 1
ATOM 1612 C CA . MET A 1 199 ? 4.650 0.896 -12.369 1.00 86.50 199 MET A CA 1
ATOM 1613 C C . MET A 1 199 ? 4.283 -0.488 -12.920 1.00 86.50 199 MET A C 1
ATOM 1615 O O . MET A 1 199 ? 4.441 -1.495 -12.236 1.00 86.50 199 MET A O 1
ATOM 1619 N N . LEU A 1 200 ? 3.853 -0.567 -14.181 1.00 88.94 200 LEU A N 1
ATOM 1620 C CA . LEU A 1 200 ? 3.502 -1.828 -14.841 1.00 88.94 200 LEU A CA 1
ATOM 1621 C C . LEU A 1 200 ? 4.720 -2.727 -15.107 1.00 88.94 200 LEU A C 1
ATOM 1623 O O . LEU A 1 200 ? 4.554 -3.941 -15.205 1.00 88.94 200 LEU A O 1
ATOM 1627 N N . ARG A 1 201 ? 5.921 -2.151 -15.229 1.00 90.00 201 ARG A N 1
ATOM 1628 C CA . ARG A 1 201 ? 7.174 -2.836 -15.592 1.00 90.00 201 ARG A CA 1
ATOM 1629 C C . ARG A 1 201 ? 8.173 -2.952 -14.442 1.00 90.00 201 ARG A C 1
ATOM 1631 O O . ARG A 1 201 ? 9.147 -3.691 -14.572 1.00 90.00 201 ARG A O 1
ATOM 1638 N N . SER A 1 202 ? 7.941 -2.279 -13.313 1.00 91.38 202 SER A N 1
ATOM 1639 C CA . SER A 1 202 ? 8.804 -2.328 -12.127 1.00 91.38 202 SER A CA 1
ATOM 1640 C C . SER A 1 202 ? 8.105 -2.981 -10.924 1.00 91.38 202 SER A C 1
ATOM 1642 O O . SER A 1 202 ? 7.527 -2.301 -10.068 1.00 91.38 202 SER A O 1
ATOM 1644 N N . PRO A 1 203 ? 8.183 -4.323 -10.801 1.00 92.62 203 PRO A N 1
ATOM 1645 C CA . PRO A 1 203 ? 7.750 -5.049 -9.609 1.00 92.62 203 PRO A CA 1
ATOM 1646 C C . PRO A 1 203 ? 8.439 -4.586 -8.328 1.00 92.62 203 PRO A C 1
ATOM 1648 O O . PRO A 1 203 ? 7.817 -4.574 -7.267 1.00 92.62 203 PRO A O 1
ATOM 1651 N N . VAL A 1 204 ? 9.718 -4.208 -8.427 1.00 91.94 204 VAL A N 1
ATOM 1652 C CA . VAL A 1 204 ? 10.516 -3.737 -7.289 1.00 91.94 204 VAL A CA 1
ATOM 1653 C C . VAL A 1 204 ? 9.923 -2.444 -6.748 1.00 91.94 204 VAL A C 1
ATOM 1655 O O . VAL A 1 204 ? 9.604 -2.379 -5.561 1.00 91.94 204 VAL A O 1
ATOM 1658 N N . LEU A 1 205 ? 9.683 -1.462 -7.621 1.00 89.69 205 LEU A N 1
ATOM 1659 C CA . LEU A 1 205 ? 9.053 -0.210 -7.225 1.00 89.69 205 LEU A CA 1
ATOM 1660 C C . LEU A 1 205 ? 7.651 -0.453 -6.654 1.00 89.69 205 LEU A C 1
ATOM 1662 O O . LEU A 1 205 ? 7.343 0.043 -5.573 1.00 89.69 205 LEU A O 1
ATOM 1666 N N . CYS A 1 206 ? 6.828 -1.286 -7.304 1.00 91.69 206 CYS A N 1
ATOM 1667 C CA . CYS A 1 206 ? 5.508 -1.654 -6.778 1.00 91.69 206 CYS A CA 1
ATOM 1668 C C . CYS A 1 206 ? 5.576 -2.240 -5.361 1.00 91.69 206 CYS A C 1
ATOM 1670 O O . CYS A 1 206 ? 4.757 -1.889 -4.512 1.00 91.69 206 CYS A O 1
ATOM 1672 N N . GLY A 1 207 ? 6.547 -3.119 -5.097 1.00 92.88 207 GLY A N 1
ATOM 1673 C CA . GLY A 1 207 ? 6.757 -3.725 -3.785 1.00 92.88 207 GLY A CA 1
ATOM 1674 C C . GLY A 1 207 ? 7.190 -2.713 -2.723 1.00 92.88 207 GLY A C 1
ATOM 1675 O O . GLY A 1 207 ? 6.638 -2.718 -1.623 1.00 92.88 207 GLY A O 1
ATOM 1676 N N . VAL A 1 208 ? 8.124 -1.817 -3.057 1.00 91.31 208 VAL A N 1
ATOM 1677 C CA . VAL A 1 208 ? 8.580 -0.736 -2.162 1.00 91.31 208 VAL A CA 1
ATOM 1678 C C . VAL A 1 208 ? 7.418 0.190 -1.798 1.00 91.31 208 VAL A C 1
ATOM 1680 O O . VAL A 1 208 ? 7.192 0.467 -0.618 1.00 91.31 208 VAL A O 1
ATOM 1683 N N . VAL A 1 209 ? 6.637 0.607 -2.797 1.00 90.31 209 VAL A N 1
ATOM 1684 C CA . VAL A 1 209 ? 5.443 1.439 -2.599 1.00 90.31 209 VAL A CA 1
ATOM 1685 C C . VAL A 1 209 ? 4.426 0.709 -1.725 1.00 90.31 209 VAL A C 1
ATOM 1687 O O . VAL A 1 209 ? 3.955 1.267 -0.737 1.00 90.31 209 VAL A O 1
ATOM 1690 N N . LEU A 1 210 ? 4.107 -0.552 -2.034 1.00 93.56 210 LEU A N 1
ATOM 1691 C CA . LEU A 1 210 ? 3.138 -1.331 -1.261 1.00 93.56 210 LEU A CA 1
ATOM 1692 C C . LEU A 1 210 ? 3.550 -1.452 0.210 1.00 93.56 210 LEU A C 1
ATOM 1694 O O . LEU A 1 210 ? 2.721 -1.248 1.096 1.00 93.56 210 LEU A O 1
ATOM 1698 N N . PHE A 1 211 ? 4.824 -1.752 0.469 1.00 93.19 211 PHE A N 1
ATOM 1699 C CA . PHE A 1 211 ? 5.351 -1.855 1.826 1.00 93.19 211 PHE A CA 1
ATOM 1700 C C . PHE A 1 211 ? 5.190 -0.538 2.596 1.00 93.19 211 PHE A C 1
ATOM 1702 O O . PHE A 1 211 ? 4.714 -0.542 3.733 1.00 93.19 211 PHE A O 1
ATOM 1709 N N . ARG A 1 212 ? 5.507 0.600 1.965 1.00 91.06 212 ARG A N 1
ATOM 1710 C CA . ARG A 1 212 ? 5.302 1.929 2.558 1.00 91.06 212 ARG A CA 1
ATOM 1711 C C . ARG A 1 212 ? 3.828 2.187 2.871 1.00 91.06 212 ARG A C 1
ATOM 1713 O O . ARG A 1 212 ? 3.516 2.582 3.993 1.00 91.06 212 ARG A O 1
ATOM 1720 N N . LEU A 1 213 ? 2.926 1.944 1.918 1.00 92.81 213 LEU A N 1
ATOM 1721 C CA . LEU A 1 213 ? 1.488 2.151 2.124 1.00 92.81 213 LEU A CA 1
ATOM 1722 C C . LEU A 1 213 ? 0.971 1.311 3.298 1.00 92.81 213 LEU A C 1
ATOM 1724 O O . LEU A 1 213 ? 0.236 1.819 4.139 1.00 92.81 213 LEU A O 1
ATOM 1728 N N . GLN A 1 214 ? 1.393 0.048 3.397 1.00 94.94 214 GLN A N 1
ATOM 1729 C CA . GLN A 1 214 ? 1.032 -0.829 4.513 1.00 94.94 214 GLN A CA 1
ATOM 1730 C C . GLN A 1 214 ? 1.580 -0.325 5.850 1.00 94.94 214 GLN A C 1
ATOM 1732 O O . GLN A 1 214 ? 0.891 -0.417 6.866 1.00 94.94 214 GLN A O 1
ATOM 1737 N N . PHE A 1 215 ? 2.800 0.212 5.858 1.00 92.56 215 PHE A N 1
ATOM 1738 C CA . PHE A 1 215 ? 3.407 0.779 7.056 1.00 92.56 215 PHE A CA 1
ATOM 1739 C C . PHE A 1 215 ? 2.631 2.005 7.554 1.00 92.56 215 PHE A C 1
ATOM 1741 O O . PHE A 1 215 ? 2.240 2.042 8.720 1.00 92.56 215 PHE A O 1
ATOM 1748 N N . ILE A 1 216 ? 2.325 2.954 6.662 1.00 91.19 216 ILE A N 1
ATOM 1749 C CA . ILE A 1 216 ? 1.531 4.149 6.990 1.00 91.19 216 ILE A CA 1
ATOM 1750 C C . ILE A 1 216 ? 0.118 3.752 7.427 1.00 91.19 216 ILE A C 1
ATOM 1752 O O . ILE A 1 216 ? -0.376 4.238 8.441 1.00 91.19 216 ILE A O 1
ATOM 1756 N N . TYR A 1 217 ? -0.524 2.826 6.710 1.00 92.75 217 TYR A N 1
ATOM 1757 C CA . TYR A 1 217 ? -1.855 2.337 7.065 1.00 92.75 217 TYR A CA 1
ATOM 1758 C C . TYR A 1 217 ? -1.877 1.682 8.450 1.00 92.75 217 TYR A C 1
ATOM 1760 O O . TYR A 1 217 ? -2.819 1.894 9.215 1.00 92.75 217 TYR A O 1
ATOM 1768 N N . ARG A 1 218 ? -0.840 0.912 8.802 1.00 91.38 218 ARG A N 1
ATOM 1769 C CA . ARG A 1 218 ? -0.704 0.311 10.132 1.00 91.38 218 ARG A CA 1
ATOM 1770 C C . ARG A 1 218 ? -0.541 1.372 11.215 1.00 91.38 218 ARG A C 1
ATOM 1772 O O . ARG A 1 218 ? -1.224 1.282 12.230 1.00 91.38 218 ARG A O 1
ATOM 1779 N N . ASP A 1 219 ? 0.337 2.347 11.007 1.00 87.69 219 ASP A N 1
ATOM 1780 C CA . ASP A 1 219 ? 0.571 3.434 11.961 1.00 87.69 219 ASP A CA 1
ATOM 1781 C C . ASP A 1 219 ? -0.700 4.268 12.190 1.00 87.69 219 ASP A C 1
ATOM 1783 O O . ASP A 1 219 ? -1.126 4.480 13.329 1.00 87.69 219 ASP A O 1
ATOM 1787 N N . PHE A 1 220 ? -1.397 4.618 11.103 1.00 85.12 220 PHE A N 1
ATOM 1788 C CA . PHE A 1 220 ? -2.700 5.276 11.155 1.00 85.12 220 PHE A CA 1
ATOM 1789 C C . PHE A 1 220 ? -3.730 4.434 11.916 1.00 85.12 220 PHE A C 1
ATOM 1791 O O . PHE A 1 220 ? -4.397 4.936 12.817 1.00 85.12 220 PHE A O 1
ATOM 1798 N N . SER A 1 221 ? -3.835 3.139 11.607 1.00 84.31 221 SER A N 1
ATOM 1799 C CA . SER A 1 221 ? -4.798 2.240 12.258 1.00 84.31 221 SER A CA 1
ATOM 1800 C C . SER A 1 221 ? -4.537 2.100 13.759 1.00 84.31 221 SER A C 1
ATOM 1802 O O . SER A 1 221 ? -5.482 2.092 14.543 1.00 84.31 221 SER A O 1
ATOM 1804 N N . LEU A 1 222 ? -3.269 2.029 14.175 1.00 84.12 222 LEU A N 1
ATOM 1805 C CA . LEU A 1 222 ? -2.891 2.001 15.590 1.00 84.12 222 LEU A CA 1
ATOM 1806 C C . LEU A 1 222 ? -3.213 3.325 16.280 1.00 84.12 222 LEU A C 1
ATOM 1808 O O . LEU A 1 222 ? -3.756 3.331 17.383 1.00 84.12 222 LEU A O 1
ATOM 1812 N N . THR A 1 223 ? -2.928 4.444 15.616 1.00 81.00 223 THR A N 1
ATOM 1813 C CA . THR A 1 223 ? -3.264 5.780 16.119 1.00 81.00 223 THR A CA 1
ATOM 1814 C C . THR A 1 223 ? -4.767 5.922 16.318 1.00 81.00 223 THR A C 1
ATOM 1816 O O . THR A 1 223 ? -5.205 6.415 17.354 1.00 81.00 223 THR A O 1
ATOM 1819 N N . VAL A 1 224 ? -5.575 5.459 15.364 1.00 78.81 224 VAL A N 1
ATOM 1820 C CA . VAL A 1 224 ? -7.036 5.458 15.493 1.00 78.81 224 VAL A CA 1
ATOM 1821 C C . VAL A 1 224 ? -7.481 4.552 16.639 1.00 78.81 224 VAL A C 1
ATOM 1823 O O . VAL A 1 224 ? -8.223 5.016 17.498 1.00 78.81 224 VAL A O 1
ATOM 1826 N N . ALA A 1 225 ? -6.995 3.309 16.702 1.00 78.62 225 ALA A N 1
ATOM 1827 C CA . ALA A 1 225 ? -7.376 2.351 17.741 1.00 78.62 225 ALA A CA 1
ATOM 1828 C C . ALA A 1 225 ? -7.056 2.851 19.161 1.00 78.62 225 ALA A C 1
ATOM 1830 O O . ALA A 1 225 ? -7.861 2.677 20.069 1.00 78.62 225 ALA A O 1
ATOM 1831 N N . ASN A 1 226 ? -5.915 3.519 19.349 1.00 76.69 226 ASN A N 1
ATOM 1832 C CA . ASN A 1 226 ? -5.515 4.066 20.648 1.00 76.69 226 ASN A CA 1
ATOM 1833 C C . ASN A 1 226 ? -6.344 5.279 21.087 1.00 76.69 226 ASN A C 1
ATOM 1835 O O . ASN A 1 226 ? -6.399 5.579 22.275 1.00 76.69 226 ASN A O 1
ATOM 1839 N N . ASN A 1 227 ? -6.953 5.996 20.143 1.00 74.19 227 ASN A N 1
ATOM 1840 C CA . ASN A 1 227 ? -7.705 7.220 20.421 1.00 74.19 227 ASN A CA 1
ATOM 1841 C C . ASN A 1 227 ? -9.219 7.009 20.425 1.00 74.19 227 ASN A C 1
ATOM 1843 O O . ASN A 1 227 ? -9.967 7.979 20.567 1.00 74.19 227 ASN A O 1
ATOM 1847 N N . TRP A 1 228 ? -9.675 5.771 20.232 1.00 73.00 228 TRP A N 1
ATOM 1848 C CA . TRP A 1 228 ? -11.084 5.483 20.057 1.00 73.00 228 TRP A CA 1
ATOM 1849 C C . TRP A 1 228 ? -11.621 4.529 21.129 1.00 73.00 228 TRP A C 1
ATOM 1851 O O . TRP A 1 228 ? -11.372 3.324 21.123 1.00 73.00 228 TRP A O 1
ATOM 1861 N N . ASP A 1 229 ? -12.445 5.078 22.024 1.00 75.69 229 ASP A N 1
ATOM 1862 C CA . ASP A 1 229 ? -12.967 4.362 23.194 1.00 75.69 229 ASP A CA 1
ATOM 1863 C C . ASP A 1 229 ? -14.020 3.287 22.850 1.00 75.69 229 ASP A C 1
ATOM 1865 O O . ASP A 1 229 ? -14.293 2.408 23.669 1.00 75.69 229 ASP A O 1
ATOM 1869 N N . THR A 1 230 ? -14.598 3.289 21.636 1.00 78.38 230 THR A N 1
ATOM 1870 C CA . THR A 1 230 ? -15.545 2.236 21.196 1.00 78.38 230 THR A CA 1
ATOM 1871 C C . THR A 1 230 ? -14.950 0.846 21.222 1.00 78.38 230 THR A C 1
ATOM 1873 O O . THR A 1 230 ? -15.704 -0.100 21.436 1.00 78.38 230 THR A O 1
ATOM 1876 N N . LEU A 1 231 ? -13.631 0.698 21.072 1.00 82.19 231 LEU A N 1
ATOM 1877 C CA . LEU A 1 231 ? -12.993 -0.601 21.237 1.00 82.19 231 LEU A CA 1
ATOM 1878 C C . LEU A 1 231 ? -13.280 -1.154 22.639 1.00 82.19 231 LEU A C 1
ATOM 1880 O O . LEU A 1 231 ? -13.766 -2.278 22.777 1.00 82.19 231 LEU A O 1
ATOM 1884 N N . TYR A 1 232 ? -13.079 -0.324 23.665 1.00 85.56 232 TYR A N 1
ATOM 1885 C CA . TYR A 1 232 ? -13.387 -0.664 25.048 1.00 85.56 232 TYR A CA 1
ATOM 1886 C C . TYR A 1 232 ? -14.893 -0.825 25.265 1.00 85.56 232 TYR A C 1
ATOM 1888 O O . TYR A 1 232 ? -15.305 -1.835 25.830 1.00 85.56 232 TYR A O 1
ATOM 1896 N N . PHE A 1 233 ? -15.737 0.083 24.759 1.00 86.75 233 PHE A N 1
ATOM 1897 C CA . PHE A 1 233 ? -17.196 -0.050 24.900 1.00 86.75 233 PHE A CA 1
ATOM 1898 C C . PHE A 1 233 ? -17.718 -1.375 24.337 1.00 86.75 233 PHE A C 1
ATOM 1900 O O . PHE A 1 233 ? -18.464 -2.082 25.016 1.00 86.75 233 PHE A O 1
ATOM 1907 N N . ASN A 1 234 ? -17.288 -1.739 23.130 1.00 88.44 234 ASN A N 1
ATOM 1908 C CA . ASN A 1 234 ? -17.700 -2.969 22.467 1.00 88.44 234 ASN A CA 1
ATOM 1909 C C . ASN A 1 234 ? -17.154 -4.207 23.181 1.00 88.44 234 ASN A C 1
ATOM 1911 O O . ASN A 1 234 ? -17.904 -5.157 23.388 1.00 88.44 234 ASN A O 1
ATOM 1915 N N . GLY A 1 235 ? -15.890 -4.196 23.620 1.00 91.06 235 GLY A N 1
ATOM 1916 C CA . GLY A 1 235 ? -15.312 -5.315 24.369 1.00 91.06 235 GLY A CA 1
ATOM 1917 C C . GLY A 1 235 ? -15.985 -5.534 25.728 1.00 91.06 235 GLY A C 1
ATOM 1918 O O . GLY A 1 235 ? -16.304 -6.667 26.092 1.00 91.06 235 GLY A O 1
ATOM 1919 N N . HIS A 1 236 ? -16.280 -4.453 26.455 1.00 91.81 236 HIS A N 1
ATOM 1920 C CA . HIS A 1 236 ? -17.027 -4.507 27.711 1.00 91.81 236 HIS A CA 1
ATOM 1921 C C . HIS A 1 236 ? -18.467 -4.988 27.509 1.00 91.81 236 HIS A C 1
ATOM 1923 O O . HIS A 1 236 ? -18.929 -5.843 28.266 1.00 91.81 236 HIS A O 1
ATOM 1929 N N . LEU A 1 237 ? -19.165 -4.489 26.485 1.00 90.56 237 LEU A N 1
ATOM 1930 C CA . LEU A 1 237 ? -20.519 -4.931 26.148 1.00 90.56 237 LEU A CA 1
ATOM 1931 C C . LEU A 1 237 ? -20.541 -6.409 25.748 1.00 90.56 237 LEU A C 1
ATOM 1933 O O . LEU A 1 237 ? -21.357 -7.172 26.260 1.00 90.56 237 LEU A O 1
ATOM 1937 N N . TYR A 1 238 ? -19.614 -6.828 24.886 1.00 92.38 238 TYR A N 1
ATOM 1938 C CA . TYR A 1 238 ? -19.476 -8.214 24.457 1.00 92.38 238 TYR A CA 1
ATOM 1939 C C . TYR A 1 238 ? -19.250 -9.146 25.650 1.00 92.38 238 TYR A C 1
ATOM 1941 O O . TYR A 1 238 ? -19.984 -10.119 25.815 1.00 92.38 238 TYR A O 1
ATOM 1949 N N . HIS A 1 239 ? -18.304 -8.823 26.538 1.00 91.88 239 HIS A N 1
ATOM 1950 C CA . HIS A 1 239 ? -18.051 -9.624 27.741 1.00 91.88 239 HIS A CA 1
ATOM 1951 C C . HIS A 1 239 ? -19.264 -9.670 28.679 1.00 91.88 239 HIS A C 1
ATOM 1953 O O . HIS A 1 239 ? -19.553 -10.718 29.250 1.00 91.88 239 HIS A O 1
ATOM 1959 N N . LEU A 1 240 ? -20.033 -8.584 28.790 1.00 89.94 240 LEU A N 1
ATOM 1960 C CA . LEU A 1 240 ? -21.285 -8.590 29.550 1.00 89.94 240 LEU A CA 1
ATOM 1961 C C . LEU A 1 240 ? -22.348 -9.500 28.938 1.00 89.94 240 LEU A C 1
ATOM 1963 O O . LEU A 1 240 ? -22.997 -10.245 29.670 1.00 89.94 240 LEU A O 1
ATOM 1967 N N . CYS A 1 241 ? -22.503 -9.494 27.616 1.00 89.69 241 CYS A N 1
ATOM 1968 C CA . CYS A 1 241 ? -23.390 -10.434 26.939 1.00 89.69 241 CYS A CA 1
ATOM 1969 C C . CYS A 1 241 ? -22.953 -11.886 27.183 1.00 89.69 241 CYS A C 1
ATOM 1971 O O . CYS A 1 241 ? -23.803 -12.732 27.448 1.00 89.69 241 CYS A O 1
ATOM 1973 N N . GLN A 1 242 ? -21.645 -12.165 27.180 1.00 88.88 242 GLN A N 1
ATOM 1974 C CA . GLN A 1 242 ? -21.117 -13.490 27.524 1.00 88.88 242 GLN A CA 1
ATOM 1975 C C . GLN A 1 242 ? -21.444 -13.893 28.971 1.00 88.88 242 GLN A C 1
ATOM 1977 O O . GLN A 1 242 ? -21.775 -15.048 29.221 1.00 88.88 242 GLN A O 1
ATOM 1982 N N . LEU A 1 243 ? -21.385 -12.963 29.928 1.00 88.25 243 LEU A N 1
ATOM 1983 C CA . LEU A 1 243 ? -21.729 -13.235 31.330 1.00 88.25 243 LEU A CA 1
ATOM 1984 C C . LEU A 1 243 ? -23.229 -13.484 31.532 1.00 88.25 243 LEU A C 1
ATOM 1986 O O . LEU A 1 243 ? -23.610 -14.399 32.258 1.00 88.25 243 LEU A O 1
ATOM 1990 N N . LEU A 1 244 ? -24.079 -12.667 30.906 1.00 85.88 244 LEU A N 1
ATOM 1991 C CA . LEU A 1 244 ? -25.531 -12.718 31.094 1.00 85.88 244 LEU A CA 1
ATOM 1992 C C . LEU A 1 244 ? -26.188 -13.866 30.320 1.00 85.88 244 LEU A C 1
ATOM 1994 O O . LEU A 1 244 ? -27.134 -14.474 30.815 1.00 85.88 244 LEU A O 1
ATOM 1998 N N . TYR A 1 245 ? -25.678 -14.166 29.124 1.00 86.06 245 TYR A N 1
ATOM 1999 C CA . TYR A 1 245 ? -26.282 -15.114 28.184 1.00 86.06 245 TYR A CA 1
ATOM 2000 C C . TYR A 1 245 ? -25.376 -16.305 27.856 1.00 86.06 245 TYR A C 1
ATOM 2002 O O . TYR A 1 245 ? -25.708 -17.099 26.988 1.00 86.06 245 TYR A O 1
ATOM 2010 N N . GLY A 1 246 ? -24.247 -16.492 28.548 1.00 75.50 246 GLY A N 1
ATOM 2011 C CA . GLY A 1 246 ? -23.273 -17.547 28.225 1.00 75.50 246 GLY A CA 1
ATOM 2012 C C . GLY A 1 246 ? -23.802 -18.984 28.303 1.00 75.50 246 GLY A C 1
ATOM 2013 O O . GLY A 1 246 ? -23.209 -19.882 27.707 1.00 75.50 246 GLY A O 1
ATOM 2014 N N . ASN A 1 247 ? -24.923 -19.198 28.998 1.00 80.50 247 ASN A N 1
ATOM 2015 C CA . ASN A 1 247 ? -25.600 -20.494 29.085 1.00 80.50 247 ASN A CA 1
ATOM 2016 C C . ASN A 1 247 ? -26.647 -20.711 27.978 1.00 80.50 247 ASN A C 1
ATOM 2018 O O . ASN A 1 247 ? -27.150 -21.825 27.846 1.00 80.50 247 ASN A O 1
ATOM 2022 N N . ASP A 1 248 ? -26.986 -19.668 27.217 1.00 83.94 248 ASP A N 1
ATOM 2023 C CA . ASP A 1 248 ? -27.960 -19.711 26.131 1.00 83.94 248 ASP A CA 1
ATOM 2024 C C . ASP A 1 248 ? -27.238 -19.530 24.781 1.00 83.94 248 ASP A C 1
ATOM 2026 O O . ASP A 1 248 ? -26.859 -18.411 24.423 1.00 83.94 248 ASP A O 1
ATOM 2030 N N . PRO A 1 249 ? -27.007 -20.618 24.026 1.00 78.12 249 PRO A N 1
ATOM 2031 C CA . PRO A 1 249 ? -26.273 -20.554 22.768 1.00 78.12 249 PRO A CA 1
ATOM 2032 C C . PRO A 1 249 ? -26.983 -19.725 21.688 1.00 78.12 249 PRO A C 1
ATOM 2034 O O . PRO A 1 249 ? -26.300 -19.241 20.790 1.00 78.12 249 PRO A O 1
ATOM 2037 N N . ASP A 1 250 ? -28.300 -19.514 21.782 1.00 81.44 250 ASP A N 1
ATOM 2038 C CA . ASP A 1 250 ? -29.053 -18.719 20.805 1.00 81.44 250 ASP A CA 1
ATOM 2039 C C . ASP A 1 250 ? -28.928 -17.207 21.069 1.00 81.44 250 ASP A C 1
ATOM 2041 O O . ASP A 1 250 ? -29.093 -16.392 20.160 1.00 81.44 250 ASP A O 1
ATOM 2045 N N . LEU A 1 251 ? -28.615 -16.818 22.311 1.00 79.25 251 LEU A N 1
ATOM 2046 C CA . LEU A 1 251 ? -28.447 -15.420 22.734 1.00 79.25 251 LEU A CA 1
ATOM 2047 C C . LEU A 1 251 ? -26.983 -15.018 22.936 1.00 79.25 251 LEU A C 1
ATOM 2049 O O . LEU A 1 251 ? -26.683 -13.839 23.144 1.00 79.25 251 LEU A O 1
ATOM 2053 N N . ARG A 1 252 ? -26.065 -15.983 22.878 1.00 81.12 252 ARG A N 1
ATOM 2054 C CA . ARG A 1 252 ? -24.631 -15.760 23.021 1.00 81.12 252 ARG A CA 1
ATOM 2055 C C . ARG A 1 252 ? -24.060 -15.182 21.719 1.00 81.12 252 ARG A C 1
ATOM 2057 O O . ARG A 1 252 ? -23.987 -15.900 20.724 1.00 81.12 252 ARG A O 1
ATOM 2064 N N . PRO A 1 253 ? -23.600 -13.918 21.697 1.00 81.00 253 PRO A N 1
ATOM 2065 C CA . PRO A 1 253 ? -22.964 -13.383 20.502 1.00 81.00 253 PRO A CA 1
ATOM 2066 C C . PRO A 1 253 ? -21.637 -14.109 20.251 1.00 81.00 253 PRO A C 1
ATOM 2068 O O . PRO A 1 253 ? -20.829 -14.263 21.166 1.00 81.00 253 PRO A O 1
ATOM 2071 N N . GLU A 1 254 ? -21.386 -14.524 19.012 1.00 86.31 254 GLU A N 1
ATOM 2072 C CA . GLU A 1 254 ? -20.055 -14.943 18.571 1.00 86.31 254 GLU A CA 1
ATOM 2073 C C . GLU A 1 254 ? -19.380 -13.768 17.874 1.00 86.31 254 GLU A C 1
ATOM 2075 O O . GLU A 1 254 ? -19.799 -13.357 16.790 1.00 86.31 254 GLU A O 1
ATOM 2080 N N . TRP A 1 255 ? -18.322 -13.230 18.481 1.00 89.31 255 TRP A N 1
ATOM 2081 C CA . TRP A 1 255 ? -17.545 -12.162 17.865 1.00 89.31 255 TRP A CA 1
ATOM 2082 C C . TRP A 1 255 ? -16.057 -12.485 17.911 1.00 89.31 255 TRP A C 1
ATOM 2084 O O . TRP A 1 255 ? -15.306 -12.008 18.759 1.00 89.31 255 TRP A O 1
ATOM 2094 N N . ARG A 1 256 ? -15.635 -13.295 16.935 1.00 89.94 256 ARG A N 1
ATOM 2095 C CA . ARG A 1 256 ? -14.267 -13.825 16.841 1.00 89.94 256 ARG A CA 1
ATOM 2096 C C . ARG A 1 256 ? -13.191 -12.742 16.830 1.00 89.94 256 ARG A C 1
ATOM 2098 O O . ARG A 1 256 ? -12.103 -12.982 17.336 1.00 89.94 256 ARG A O 1
ATOM 2105 N N . ASP A 1 257 ? -13.488 -11.566 16.282 1.00 87.19 257 ASP A N 1
ATOM 2106 C CA . ASP A 1 257 ? -12.538 -10.450 16.261 1.00 87.19 257 ASP A CA 1
ATOM 2107 C C . ASP A 1 257 ? -12.288 -9.884 17.667 1.00 87.19 257 ASP A C 1
ATOM 2109 O O . ASP A 1 257 ? -11.156 -9.536 17.995 1.00 87.19 257 ASP A O 1
ATOM 2113 N N . VAL A 1 258 ? -13.317 -9.833 18.522 1.00 88.94 258 VAL A N 1
ATOM 2114 C CA . VAL A 1 258 ? -13.171 -9.405 19.923 1.00 88.94 258 VAL A CA 1
ATOM 2115 C C . VAL A 1 258 ? -12.496 -10.491 20.756 1.00 88.94 258 VAL A C 1
ATOM 2117 O O . VAL A 1 258 ? -11.664 -10.174 21.603 1.00 88.94 258 VAL A O 1
ATOM 2120 N N . ASP A 1 259 ? -12.783 -11.765 20.485 1.00 90.81 259 ASP A N 1
ATOM 2121 C CA . ASP A 1 259 ? -12.056 -12.871 21.120 1.00 90.81 259 ASP A CA 1
ATOM 2122 C C . ASP A 1 259 ? -10.558 -12.812 20.774 1.00 90.81 259 ASP A C 1
ATOM 2124 O O . ASP A 1 259 ? -9.712 -12.843 21.667 1.00 90.81 259 ASP A O 1
ATOM 2128 N N . LEU A 1 260 ? -10.222 -12.613 19.494 1.00 90.38 260 LEU A N 1
ATOM 2129 C CA . LEU A 1 260 ? -8.842 -12.427 19.042 1.00 90.38 260 LEU A CA 1
ATOM 2130 C C . LEU A 1 260 ? -8.188 -11.203 19.696 1.00 90.38 260 LEU A C 1
ATOM 2132 O O . LEU A 1 260 ? -7.021 -11.254 20.080 1.00 90.38 260 LEU A O 1
ATOM 2136 N N . LEU A 1 261 ? -8.922 -10.099 19.836 1.00 87.56 261 LEU A N 1
ATOM 2137 C CA . LEU A 1 261 ? -8.436 -8.910 20.532 1.00 87.56 261 LEU A CA 1
ATOM 2138 C C . LEU A 1 261 ? -8.084 -9.216 21.994 1.00 87.56 261 LEU A C 1
ATOM 2140 O O . LEU A 1 261 ? -7.025 -8.794 22.465 1.00 87.56 261 LEU A O 1
ATOM 2144 N N . PHE A 1 262 ? -8.934 -9.962 22.704 1.00 91.62 262 PHE A N 1
ATOM 2145 C CA . PHE A 1 262 ? -8.653 -10.389 24.075 1.00 91.62 262 PHE A CA 1
ATOM 2146 C C . PHE A 1 262 ? -7.426 -11.296 24.162 1.00 91.62 262 PHE A C 1
ATOM 2148 O O . PHE A 1 262 ? -6.650 -11.150 25.107 1.00 91.62 262 PHE A O 1
ATOM 2155 N N . ASP A 1 263 ? -7.218 -12.177 23.185 1.00 91.94 263 ASP A N 1
ATOM 2156 C CA . ASP A 1 263 ? -6.038 -13.044 23.128 1.00 91.94 263 ASP A CA 1
ATOM 2157 C C . ASP A 1 263 ? -4.750 -12.250 22.852 1.00 91.94 263 ASP A C 1
ATOM 2159 O O . ASP A 1 263 ? -3.707 -12.532 23.441 1.00 91.94 263 ASP A O 1
ATOM 2163 N N . LEU A 1 264 ? -4.815 -11.229 21.989 1.00 87.50 264 LEU A N 1
ATOM 2164 C CA . LEU A 1 264 ? -3.665 -10.394 21.624 1.00 87.50 264 LEU A CA 1
ATOM 2165 C C . LEU A 1 264 ? -3.251 -9.423 22.737 1.00 87.50 264 LEU A C 1
ATOM 2167 O O . LEU A 1 264 ? -2.060 -9.265 23.003 1.00 87.50 264 LEU A O 1
ATOM 2171 N N . VAL A 1 265 ? -4.216 -8.743 23.361 1.00 87.12 265 VAL A N 1
ATOM 2172 C CA . VAL A 1 265 ? -3.960 -7.735 24.411 1.00 87.12 265 VAL A CA 1
ATOM 2173 C C . VAL A 1 265 ? -3.790 -8.391 25.787 1.00 87.12 265 VAL A C 1
ATOM 2175 O O . VAL A 1 265 ? -3.090 -7.872 26.662 1.00 87.12 265 VAL A O 1
ATOM 2178 N N . GLY A 1 266 ? -4.412 -9.552 25.978 1.00 91.00 266 GLY A N 1
ATOM 2179 C CA . GLY A 1 266 ? -4.640 -10.162 27.277 1.00 91.00 266 GLY A CA 1
ATOM 2180 C C . GLY A 1 266 ? -5.925 -9.621 27.898 1.00 91.00 266 GLY A C 1
ATOM 2181 O O . GLY A 1 266 ? -6.081 -8.417 28.105 1.00 91.00 266 GLY A O 1
ATOM 2182 N N . LYS A 1 267 ? -6.849 -10.525 28.233 1.00 90.88 267 LYS A N 1
ATOM 2183 C CA . LYS A 1 267 ? -8.175 -10.173 28.762 1.00 90.88 267 LYS A CA 1
ATOM 2184 C C . LYS A 1 267 ? -8.103 -9.334 30.045 1.00 90.88 267 LYS A C 1
ATOM 2186 O O . LYS A 1 267 ? -8.849 -8.376 30.189 1.00 90.88 267 LYS A O 1
ATOM 2191 N N . GLU A 1 268 ? -7.172 -9.643 30.947 1.00 91.12 268 GLU A N 1
ATOM 2192 C CA . GLU A 1 268 ? -6.920 -8.843 32.157 1.00 91.12 268 GLU A CA 1
ATOM 2193 C C . GLU A 1 268 ? -6.483 -7.412 31.823 1.00 91.12 268 GLU A C 1
ATOM 2195 O O . GLU A 1 268 ? -7.061 -6.459 32.343 1.00 91.12 268 GLU A O 1
ATOM 2200 N N . ASN A 1 269 ? -5.525 -7.250 30.906 1.00 88.81 269 ASN 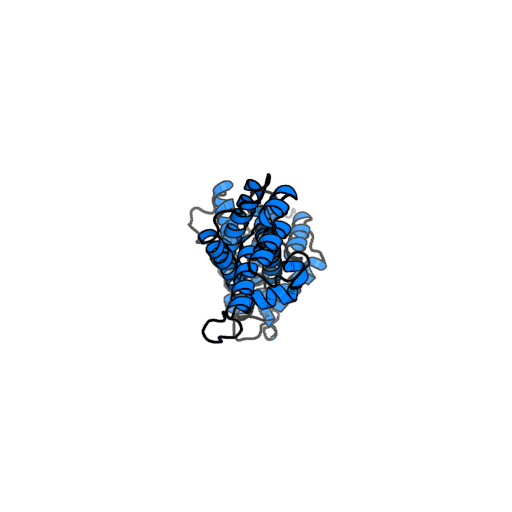A N 1
ATOM 2201 C CA . ASN A 1 269 ? -5.031 -5.936 30.490 1.00 88.81 269 ASN A CA 1
ATOM 2202 C C . ASN A 1 269 ? -6.122 -5.109 29.807 1.00 88.81 269 ASN A C 1
ATOM 2204 O O . ASN A 1 269 ? -6.250 -3.922 30.094 1.00 88.81 269 ASN A O 1
ATOM 2208 N N . PHE A 1 270 ? -6.934 -5.742 28.952 1.00 90.06 270 PHE A N 1
ATOM 2209 C CA . PHE A 1 270 ? -8.048 -5.083 28.270 1.00 90.06 270 PHE A CA 1
ATOM 2210 C C . PHE A 1 270 ? -9.032 -4.446 29.263 1.00 90.06 270 PHE A C 1
ATOM 2212 O O . PHE A 1 270 ? -9.523 -3.347 29.030 1.00 90.06 270 PHE A O 1
ATOM 2219 N N . PHE A 1 271 ? -9.282 -5.116 30.392 1.00 91.62 271 PHE A N 1
ATOM 2220 C CA . PHE A 1 271 ? -10.186 -4.648 31.444 1.00 91.62 271 PHE A CA 1
ATOM 2221 C C . PHE A 1 271 ? -9.498 -3.843 32.561 1.00 91.62 271 PHE A C 1
ATOM 2223 O O . PHE A 1 271 ? -10.099 -3.621 33.612 1.00 91.62 271 PHE A O 1
ATOM 2230 N N . GLY A 1 272 ? -8.247 -3.411 32.378 1.00 86.50 272 GLY A N 1
ATOM 2231 C CA . GLY A 1 272 ? -7.538 -2.600 33.375 1.00 86.50 272 GLY A CA 1
ATOM 2232 C C . GLY A 1 272 ? -7.084 -3.375 34.619 1.00 86.50 272 GLY A C 1
ATOM 2233 O O . GLY A 1 272 ? -6.915 -2.787 35.689 1.00 86.50 272 GLY A O 1
ATOM 2234 N N . GLY A 1 273 ? -6.892 -4.691 34.493 1.00 86.81 273 GLY A N 1
ATOM 2235 C CA . GLY A 1 273 ? -6.293 -5.576 35.492 1.00 86.81 273 GLY A CA 1
ATOM 2236 C C . GLY A 1 273 ? -7.193 -6.746 35.884 1.00 86.81 273 GLY A C 1
ATOM 2237 O O . GLY A 1 273 ? -6.802 -7.898 35.740 1.00 86.81 273 GLY A O 1
ATOM 2238 N N . ARG A 1 274 ? -8.409 -6.481 36.377 1.00 88.75 274 ARG A N 1
ATOM 2239 C CA . ARG A 1 274 ? -9.347 -7.543 36.785 1.00 88.75 274 ARG A CA 1
ATOM 2240 C C . ARG A 1 274 ? -10.373 -7.796 35.688 1.00 88.75 274 ARG A C 1
ATOM 2242 O O . ARG A 1 274 ? -10.964 -6.856 35.173 1.00 88.75 274 ARG A O 1
ATOM 2249 N N . ILE A 1 275 ? -10.657 -9.060 35.386 1.00 92.88 275 ILE A N 1
ATOM 2250 C CA . ILE A 1 275 ? -11.764 -9.412 34.489 1.00 92.88 275 ILE A CA 1
ATOM 2251 C C . ILE A 1 275 ? -13.097 -9.152 35.219 1.00 92.88 275 ILE A C 1
ATOM 2253 O O . ILE A 1 275 ? -13.273 -9.654 36.330 1.00 92.88 275 ILE A O 1
ATOM 2257 N N . PRO A 1 276 ? -14.038 -8.389 34.632 1.00 92.62 276 PRO A N 1
ATOM 2258 C CA . PRO A 1 276 ? -15.332 -8.127 35.245 1.00 92.62 276 PRO A CA 1
ATOM 2259 C C . PRO A 1 276 ? -16.129 -9.410 35.479 1.00 92.62 276 PRO A C 1
ATOM 2261 O O . PRO A 1 276 ? -16.228 -10.245 34.581 1.00 92.62 276 PRO A O 1
ATOM 2264 N N . GLU A 1 277 ? -16.748 -9.538 36.649 1.00 92.12 277 GLU A N 1
ATOM 2265 C CA . GLU A 1 277 ? -17.672 -10.639 36.968 1.00 92.12 277 GLU A CA 1
ATOM 2266 C C . GLU A 1 277 ? -19.132 -10.171 36.952 1.00 92.12 277 GLU A C 1
ATOM 2268 O O . GLU A 1 277 ? -20.046 -10.968 36.751 1.00 92.12 277 GLU A O 1
ATOM 2273 N N . THR A 1 278 ? -19.359 -8.866 37.122 1.00 90.50 278 THR A N 1
ATOM 2274 C CA . THR A 1 278 ? -20.687 -8.249 37.131 1.00 90.50 278 THR A CA 1
ATOM 2275 C C . THR A 1 278 ? -20.785 -7.071 36.158 1.00 90.50 278 THR A C 1
ATOM 2277 O O . THR A 1 278 ? -19.781 -6.515 35.702 1.00 90.50 278 THR A O 1
ATOM 2280 N N . ALA A 1 279 ? -22.020 -6.645 35.867 1.00 88.31 279 ALA A N 1
ATOM 2281 C CA . ALA A 1 279 ? -22.287 -5.411 35.123 1.00 88.31 279 ALA A CA 1
ATOM 2282 C C . ALA A 1 279 ? -21.634 -4.184 35.770 1.00 88.31 279 ALA A C 1
ATOM 2284 O O . ALA A 1 279 ? -21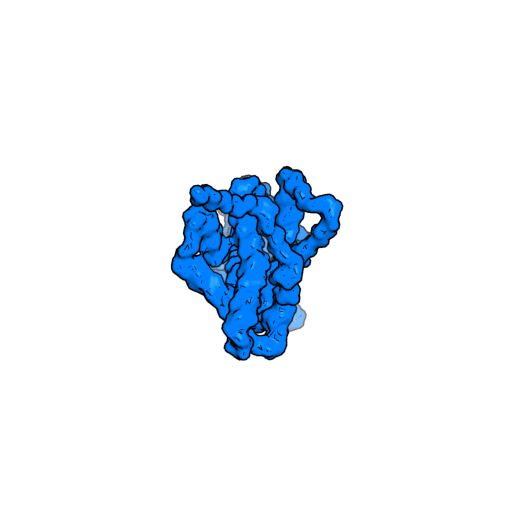.059 -3.349 35.071 1.00 88.31 279 ALA A O 1
ATOM 2285 N N . GLN A 1 280 ? -21.659 -4.127 37.103 1.00 89.19 280 GLN A N 1
ATOM 2286 C CA . GLN A 1 280 ? -21.058 -3.036 37.854 1.00 89.19 280 GLN A CA 1
ATOM 2287 C C . GLN A 1 280 ? -19.534 -3.033 37.736 1.00 89.19 280 GLN A C 1
ATOM 2289 O O . GLN A 1 280 ? -18.948 -1.986 37.468 1.00 89.19 280 GLN A O 1
ATOM 2294 N N . ASP A 1 281 ? -18.898 -4.201 37.862 1.00 90.00 281 ASP A N 1
ATOM 2295 C CA . ASP A 1 281 ? -17.446 -4.323 37.694 1.00 90.00 281 ASP A CA 1
ATOM 2296 C C . ASP A 1 281 ? -17.019 -3.894 36.292 1.00 90.00 281 ASP A C 1
ATOM 2298 O O . ASP A 1 281 ? -16.027 -3.192 36.132 1.00 90.00 281 ASP A O 1
ATOM 2302 N N . SER A 1 282 ? -17.795 -4.267 35.270 1.00 90.25 282 SER A N 1
ATOM 2303 C CA . SER A 1 282 ? -17.490 -3.904 33.886 1.00 90.25 282 SER A CA 1
ATOM 2304 C C . SER A 1 282 ? -17.562 -2.394 33.684 1.00 90.25 282 SER A C 1
ATOM 2306 O O . SER A 1 282 ? -16.666 -1.819 33.073 1.00 90.25 282 SER A O 1
ATOM 2308 N N . HIS A 1 283 ? -18.571 -1.733 34.256 1.00 88.94 283 HIS A N 1
ATOM 2309 C CA . HIS A 1 283 ? -18.687 -0.281 34.180 1.00 88.94 283 HIS A CA 1
ATOM 2310 C C . HIS A 1 283 ? -17.552 0.441 34.926 1.00 88.94 283 HIS A C 1
ATOM 2312 O O . HIS A 1 283 ? -16.958 1.374 34.387 1.00 88.94 283 HIS A O 1
ATOM 2318 N N . VAL A 1 284 ? -17.194 -0.017 36.130 1.00 89.50 284 VAL A N 1
ATOM 2319 C CA . VAL A 1 284 ? -16.068 0.535 36.904 1.00 89.50 284 VAL A CA 1
ATOM 2320 C C . VAL A 1 284 ? -14.741 0.348 36.165 1.00 89.50 284 VAL A C 1
ATOM 2322 O O . VAL A 1 284 ? -13.954 1.290 36.078 1.00 89.50 284 VAL A O 1
ATOM 2325 N N . ASN A 1 285 ? -14.498 -0.840 35.615 1.00 90.62 285 ASN A N 1
ATOM 2326 C CA . ASN A 1 285 ? -13.271 -1.147 34.888 1.00 90.62 285 ASN A CA 1
ATOM 2327 C C . ASN A 1 285 ? -13.160 -0.332 33.598 1.00 90.62 285 ASN A C 1
ATOM 2329 O O . ASN A 1 285 ? -12.087 0.184 33.306 1.00 90.62 285 ASN A O 1
ATOM 2333 N N . LEU A 1 286 ? -14.266 -0.139 32.873 1.00 89.75 286 LEU A N 1
ATOM 2334 C CA . LEU A 1 286 ? -14.299 0.719 31.689 1.00 89.75 286 LEU A CA 1
ATOM 2335 C C . LEU A 1 286 ? -13.861 2.144 32.040 1.00 89.75 286 LEU A C 1
ATOM 2337 O O . LEU A 1 286 ? -12.964 2.692 31.408 1.00 89.75 286 LEU A O 1
ATOM 2341 N N . LEU A 1 287 ? -14.448 2.725 33.092 1.00 88.38 287 LEU A N 1
ATOM 2342 C CA . LEU A 1 287 ? -14.073 4.059 33.564 1.00 88.38 287 LEU A CA 1
ATOM 2343 C C . LEU A 1 287 ? -12.596 4.123 33.976 1.00 88.38 287 LEU A C 1
ATOM 2345 O O . LEU A 1 287 ? -11.934 5.128 33.730 1.00 88.38 287 LEU A O 1
ATOM 2349 N N . GLN A 1 288 ? -12.068 3.058 34.578 1.00 87.38 288 GLN A N 1
ATOM 2350 C CA . GLN A 1 288 ? -10.662 2.979 34.959 1.00 87.38 288 GLN A CA 1
ATOM 2351 C C . GLN A 1 288 ? -9.733 2.952 33.736 1.00 87.38 288 GLN A C 1
ATOM 2353 O O . GLN A 1 288 ? -8.750 3.689 33.716 1.00 87.38 288 GLN A O 1
ATOM 2358 N N . VAL A 1 289 ? -10.053 2.160 32.708 1.00 86.75 289 VAL A N 1
ATOM 2359 C CA . VAL A 1 289 ? -9.283 2.099 31.452 1.00 86.75 289 VAL A CA 1
ATOM 2360 C C . VAL A 1 289 ? -9.358 3.424 30.682 1.00 86.75 289 VAL A C 1
ATOM 2362 O O . VAL A 1 289 ? -8.374 3.851 30.085 1.00 86.75 289 VAL A O 1
ATOM 2365 N N . MET A 1 290 ? -10.479 4.138 30.788 1.00 83.75 290 MET A N 1
ATOM 2366 C CA . MET A 1 290 ? -10.653 5.494 30.254 1.00 83.75 290 MET A CA 1
ATOM 2367 C C . MET A 1 290 ? -10.012 6.598 31.121 1.00 83.75 290 MET A C 1
ATOM 2369 O O . MET A 1 290 ? -10.262 7.781 30.898 1.00 83.75 290 MET A O 1
ATOM 2373 N N . ASN A 1 291 ? -9.195 6.245 32.121 1.00 83.12 291 ASN A N 1
ATOM 2374 C CA . ASN A 1 291 ? -8.515 7.180 33.024 1.00 83.12 291 ASN A CA 1
ATOM 2375 C C . ASN A 1 291 ? -9.457 8.120 33.809 1.00 83.12 291 ASN A C 1
ATOM 2377 O O . ASN A 1 291 ? -9.109 9.271 34.096 1.00 83.12 291 ASN A O 1
ATOM 2381 N N . ALA A 1 292 ? -10.646 7.648 34.200 1.00 84.38 292 ALA A N 1
ATOM 2382 C CA . ALA A 1 292 ? -11.532 8.404 35.081 1.00 84.38 292 ALA A CA 1
ATOM 2383 C C . ALA A 1 292 ? -10.871 8.668 36.445 1.00 84.38 292 ALA A C 1
ATOM 2385 O O . ALA A 1 292 ? -10.157 7.832 37.003 1.00 84.38 292 ALA A O 1
ATOM 2386 N N . ASN A 1 293 ? -11.135 9.844 37.018 1.00 86.00 293 ASN A N 1
ATOM 2387 C CA . ASN A 1 293 ? -10.547 10.225 38.298 1.00 86.00 293 ASN A CA 1
ATOM 2388 C C . ASN A 1 293 ? -11.111 9.395 39.474 1.00 86.00 293 ASN A C 1
ATOM 2390 O O . ASN A 1 293 ? -12.199 8.815 39.411 1.00 86.00 293 ASN A O 1
ATOM 2394 N N . ALA A 1 294 ? -10.379 9.385 40.592 1.00 84.25 294 ALA A N 1
ATOM 2395 C CA . ALA A 1 294 ? -10.727 8.590 4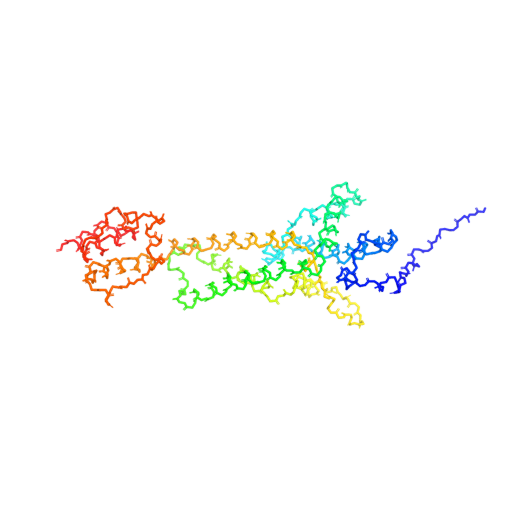1.770 1.00 84.25 294 ALA A CA 1
ATOM 2396 C C . ALA A 1 294 ? -12.093 8.949 42.388 1.00 84.25 294 ALA A C 1
ATOM 2398 O O . ALA A 1 294 ? -12.759 8.073 42.938 1.00 84.25 294 ALA A O 1
ATOM 2399 N N . ALA A 1 295 ? -12.531 10.209 42.285 1.00 84.62 295 ALA A N 1
ATOM 2400 C CA . ALA A 1 295 ? -13.829 10.639 42.803 1.00 84.62 295 ALA A CA 1
ATOM 2401 C C . ALA A 1 295 ? -14.984 10.044 41.982 1.00 84.62 295 ALA A C 1
ATOM 2403 O O . ALA A 1 295 ? -15.943 9.531 42.556 1.00 84.62 295 ALA A O 1
ATOM 2404 N N . THR A 1 296 ? -14.859 10.038 40.651 1.00 85.56 296 THR A N 1
ATOM 2405 C CA . THR A 1 296 ? -15.813 9.393 39.740 1.00 85.56 296 THR A CA 1
ATOM 2406 C C . THR A 1 296 ? -15.879 7.888 39.989 1.00 85.56 296 THR A C 1
ATOM 2408 O O . THR A 1 296 ? -16.969 7.339 40.123 1.00 85.56 296 THR A O 1
ATOM 2411 N N . LEU A 1 297 ? -14.729 7.222 40.136 1.00 85.50 297 LEU A N 1
ATOM 2412 C CA . LEU A 1 297 ? -14.688 5.784 40.423 1.00 85.50 297 LEU A CA 1
ATOM 2413 C C . LEU A 1 297 ? -15.318 5.438 41.781 1.00 85.50 297 LEU A C 1
ATOM 2415 O O . LEU A 1 297 ? -15.979 4.409 41.904 1.00 85.50 297 LEU A O 1
ATOM 2419 N N . HIS A 1 298 ? -15.141 6.286 42.799 1.00 81.06 298 HIS A N 1
ATOM 2420 C CA . HIS A 1 298 ? -15.754 6.076 44.110 1.00 81.06 298 HIS A CA 1
ATOM 2421 C C . HIS A 1 298 ? -17.277 6.251 44.066 1.00 81.06 298 HIS A C 1
ATOM 2423 O O . HIS A 1 298 ? -17.990 5.446 44.655 1.00 81.06 298 HIS A O 1
ATOM 2429 N N . ALA A 1 299 ? -17.777 7.268 43.360 1.00 84.19 299 ALA A N 1
ATOM 2430 C CA . ALA A 1 299 ? -19.212 7.542 43.250 1.00 84.19 299 ALA A CA 1
ATOM 2431 C C . ALA A 1 299 ? -19.991 6.415 42.555 1.00 84.19 299 ALA A C 1
ATOM 2433 O O . ALA A 1 299 ? -21.157 6.199 42.851 1.00 84.19 299 ALA A O 1
ATOM 2434 N N . VAL A 1 300 ? -19.345 5.689 41.643 1.00 82.44 300 VAL A N 1
ATOM 2435 C CA . VAL A 1 300 ? -19.959 4.563 40.925 1.00 82.44 300 VAL A CA 1
ATOM 2436 C C . VAL A 1 300 ? -19.923 3.275 41.759 1.00 82.44 300 VAL A C 1
ATOM 2438 O O . VAL A 1 300 ? -20.678 2.349 41.496 1.00 82.44 300 VAL A O 1
ATOM 2441 N N . ARG A 1 301 ? -19.067 3.179 42.783 1.00 77.00 301 ARG A N 1
ATOM 2442 C CA . ARG A 1 301 ? -18.975 1.990 43.654 1.00 77.00 301 ARG A CA 1
ATOM 2443 C C . ARG A 1 301 ? -19.937 2.018 44.845 1.00 77.00 301 ARG A C 1
ATOM 2445 O O . ARG A 1 301 ? -20.156 0.967 45.441 1.00 77.00 301 ARG A O 1
ATOM 2452 N N . THR A 1 302 ? -20.433 3.198 45.212 1.00 68.75 302 THR A N 1
ATOM 2453 C CA . THR A 1 302 ? -21.399 3.436 46.301 1.00 68.75 302 THR A CA 1
ATOM 2454 C C . THR A 1 302 ? -22.831 3.348 45.816 1.00 68.75 302 THR A C 1
ATOM 2456 O O . THR A 1 302 ? -23.641 2.725 46.533 1.00 68.75 302 THR A O 1
#

Organism: NCBI:txid117179

Secondary structure (DSSP, 8-state):
-PPPPPPTT-----GGGG-S-GGGTTSSS-GGGS-HHHHHHHHHHHHHHHHHHHHHHHHHTTTT-TTTTTT----HHHHHHHHHHHTT---HHHHHHHHHHHHHHHHHGGGGGHHHHHHHHHHHHHHHHHHHHHHHS-S-TT-GGGHHHHHHHHHHHHHHHHHHHH-S-THHHHHHHHHHHH-----TT--------HHHH-HHHHHHHHHHHHHHHHHHHHHHHHT-THHHHHHHHHHHHHHHHTT-TTT----HHHHHHHHHH-HHHHTTSSPP-SHHHHHHHHHHHTT--HHHHHHHH-

pLDDT: mean 78.23, std 17.23, range [29.81, 96.88]